Protein AF-A0A9P9KJ40-F1 (afdb_monomer_lite)

Radius of gyration: 18.17 Å; chains: 1; bounding box: 44×40×49 Å

Foldseek 3Di:
DLVCLVVPDQQCDADPQRDGPLLCLLPVPPDDLVVSVVVLLSSLVSPHQQQRAGNVNDGSLLSCCVRPLPDCSNLSNLLSCLVVLVPPDDPPPPPPPPPPRLDQVLLSVLSPDLDLVSSLCSLPDQRPRCHPSCDLSNSLSSLLSSLVVNLVVLCVVCVPPPPCLVVSLVRNVVSQVSSVVSVHGHDPVSVVVNVVSVD

Structure (mmCIF, N/CA/C/O backbone):
data_AF-A0A9P9KJ40-F1
#
_entry.id   AF-A0A9P9KJ40-F1
#
loop_
_atom_site.group_PDB
_atom_site.id
_atom_site.type_symbol
_atom_site.label_atom_id
_atom_site.label_alt_id
_atom_site.label_comp_id
_atom_site.label_asym_id
_atom_site.label_entity_id
_atom_site.label_seq_id
_atom_site.pdbx_PDB_ins_code
_atom_site.Cartn_x
_atom_site.Cartn_y
_atom_site.Cartn_z
_atom_site.occupancy
_atom_site.B_iso_or_equiv
_atom_site.auth_seq_id
_atom_site.auth_comp_id
_atom_site.auth_asym_id
_atom_site.auth_atom_id
_atom_site.pdbx_PDB_model_num
ATOM 1 N N . MET A 1 1 ? -1.994 3.187 -22.988 1.00 79.38 1 MET A N 1
ATOM 2 C CA . MET A 1 1 ? -1.762 2.113 -21.996 1.00 79.38 1 MET A CA 1
ATOM 3 C C . MET A 1 1 ? -2.989 1.233 -21.774 1.00 79.38 1 MET A C 1
ATOM 5 O O . MET A 1 1 ? -2.926 0.079 -22.157 1.00 79.38 1 MET A O 1
ATOM 9 N N . ARG A 1 2 ? -4.116 1.756 -21.256 1.00 86.25 2 ARG A N 1
ATOM 10 C CA . ARG A 1 2 ? -5.329 0.954 -20.966 1.00 86.25 2 ARG A CA 1
ATOM 11 C C . ARG A 1 2 ? -5.840 0.136 -22.165 1.00 86.25 2 ARG A C 1
ATOM 13 O O . ARG A 1 2 ? -6.204 -1.016 -21.999 1.00 86.25 2 ARG A O 1
ATOM 20 N N . VAL A 1 3 ? -5.810 0.709 -23.372 1.00 88.81 3 VAL A N 1
ATOM 21 C CA . VAL A 1 3 ? -6.183 0.006 -24.616 1.00 88.81 3 VAL A CA 1
ATOM 22 C C . VAL A 1 3 ? -5.284 -1.208 -24.875 1.00 88.81 3 VAL A C 1
ATOM 24 O O . VAL A 1 3 ? -5.792 -2.289 -25.125 1.00 88.81 3 VAL A O 1
ATOM 27 N N . LEU A 1 4 ? -3.963 -1.061 -24.748 1.00 88.38 4 LEU A N 1
ATOM 28 C CA . LEU A 1 4 ? -3.013 -2.156 -24.984 1.00 88.38 4 LEU A CA 1
ATOM 29 C C . LEU A 1 4 ? -3.230 -3.309 -23.998 1.00 88.38 4 LEU A C 1
ATOM 31 O O . LEU A 1 4 ? -3.292 -4.461 -24.411 1.00 88.38 4 LEU A O 1
ATOM 35 N N . LEU A 1 5 ? -3.407 -2.987 -22.714 1.00 90.31 5 LEU A N 1
ATOM 36 C CA . LEU A 1 5 ? -3.660 -3.980 -21.668 1.00 90.31 5 LEU A CA 1
ATOM 37 C C . LEU A 1 5 ? -4.986 -4.725 -21.903 1.00 90.31 5 LEU A C 1
ATOM 39 O O . LEU A 1 5 ? -5.039 -5.943 -21.774 1.00 90.31 5 LEU A O 1
ATOM 43 N N . ARG A 1 6 ? -6.039 -4.022 -22.350 1.00 90.31 6 ARG A N 1
ATOM 44 C CA . ARG A 1 6 ? -7.307 -4.652 -22.771 1.00 90.31 6 ARG A CA 1
ATOM 45 C C . ARG A 1 6 ? -7.151 -5.599 -23.958 1.00 90.31 6 ARG A C 1
ATOM 47 O O . ARG A 1 6 ? -7.915 -6.549 -24.063 1.00 90.31 6 ARG A O 1
ATOM 54 N N . HIS A 1 7 ? -6.182 -5.348 -24.832 1.00 91.31 7 HIS A N 1
ATOM 55 C CA . HIS A 1 7 ? -5.869 -6.205 -25.974 1.00 91.31 7 HIS A CA 1
ATOM 56 C C . HIS A 1 7 ? -4.804 -7.272 -25.658 1.00 91.31 7 HIS A C 1
ATOM 58 O O . HIS A 1 7 ? -4.211 -7.827 -26.578 1.00 91.31 7 HIS A O 1
ATOM 64 N N . GLY A 1 8 ? -4.568 -7.579 -24.377 1.00 87.50 8 GLY A N 1
ATOM 65 C CA . GLY A 1 8 ? -3.712 -8.693 -23.958 1.00 87.50 8 GLY A CA 1
ATOM 66 C C . GLY A 1 8 ? -2.222 -8.367 -23.878 1.00 87.50 8 GLY A C 1
ATOM 67 O O . GLY A 1 8 ? -1.409 -9.283 -23.787 1.00 87.50 8 GLY A O 1
ATOM 68 N N . ALA A 1 9 ? -1.835 -7.087 -23.905 1.00 90.12 9 ALA A N 1
ATOM 69 C CA . ALA A 1 9 ? -0.456 -6.722 -23.601 1.00 90.12 9 ALA A CA 1
ATOM 70 C C . ALA A 1 9 ? -0.112 -7.137 -22.161 1.00 90.12 9 ALA A C 1
ATOM 72 O O . ALA A 1 9 ? -0.774 -6.701 -21.219 1.00 90.12 9 ALA A O 1
ATOM 73 N N . ASP A 1 10 ? 0.935 -7.946 -21.999 1.00 90.00 10 ASP A N 1
ATOM 74 C CA . ASP A 1 10 ? 1.410 -8.391 -20.689 1.00 90.00 10 ASP A CA 1
ATOM 75 C C . ASP A 1 10 ? 1.983 -7.201 -19.887 1.00 90.00 10 ASP A C 1
ATOM 77 O O . ASP A 1 10 ? 2.987 -6.607 -20.303 1.00 90.00 10 ASP A O 1
ATOM 81 N N . PRO A 1 11 ? 1.395 -6.829 -18.732 1.00 90.88 11 PRO A N 1
ATOM 82 C CA . PRO A 1 11 ? 1.891 -5.721 -17.918 1.00 90.88 11 PRO A CA 1
ATOM 83 C C . PRO A 1 11 ? 3.233 -6.013 -17.233 1.00 90.88 11 PRO A C 1
ATOM 85 O O . PRO A 1 11 ? 3.860 -5.090 -16.712 1.00 90.88 11 PRO A O 1
ATOM 88 N N . ASN A 1 12 ? 3.677 -7.271 -17.234 1.00 90.88 12 ASN A N 1
ATOM 89 C CA . ASN A 1 12 ? 4.932 -7.727 -16.648 1.00 90.88 12 ASN A CA 1
ATOM 90 C C . ASN A 1 12 ? 6.046 -7.930 -17.680 1.00 90.88 12 ASN A C 1
ATOM 92 O O . ASN A 1 12 ? 7.152 -8.324 -17.298 1.00 90.88 12 ASN A O 1
ATOM 96 N N . CYS A 1 13 ? 5.783 -7.643 -18.961 1.00 91.19 13 CYS A N 1
ATOM 97 C CA . CYS A 1 13 ? 6.735 -7.893 -20.035 1.00 91.19 13 CYS A CA 1
ATOM 98 C C . CYS A 1 13 ? 8.083 -7.207 -19.766 1.00 91.19 13 CYS A C 1
ATOM 100 O O . CYS A 1 13 ? 8.169 -6.000 -19.545 1.00 91.19 13 CYS A O 1
ATOM 102 N N . GLN A 1 14 ? 9.163 -7.982 -19.783 1.00 89.44 14 GLN A N 1
ATOM 103 C CA . GLN A 1 14 ? 10.508 -7.462 -19.558 1.00 89.44 14 GLN A CA 1
ATOM 104 C C . GLN A 1 14 ? 11.176 -7.131 -20.892 1.00 89.44 14 GLN A C 1
ATOM 106 O O . GLN A 1 14 ? 11.107 -7.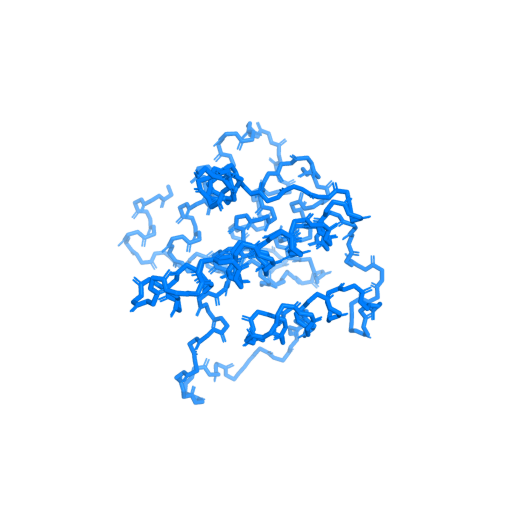900 -21.852 1.00 89.44 14 GLN A O 1
ATOM 111 N N . ARG A 1 15 ? 11.833 -5.969 -20.962 1.00 83.19 15 ARG A N 1
ATOM 112 C CA . ARG A 1 15 ? 12.597 -5.538 -22.140 1.00 83.19 15 ARG A CA 1
ATOM 113 C C . ARG A 1 15 ? 14.093 -5.487 -21.820 1.00 83.19 15 ARG A C 1
ATOM 115 O O . ARG A 1 15 ? 14.653 -6.429 -21.269 1.00 83.19 15 ARG A O 1
ATOM 122 N N . PHE A 1 16 ? 14.772 -4.410 -22.206 1.00 82.62 16 PHE A N 1
ATOM 123 C CA . PHE A 1 16 ? 16.212 -4.265 -22.035 1.00 82.62 16 PHE A CA 1
ATOM 124 C C . PHE A 1 16 ? 16.570 -4.217 -20.545 1.00 82.62 16 PHE A C 1
ATOM 126 O O . PHE A 1 16 ? 15.923 -3.502 -19.777 1.00 82.62 16 PHE A O 1
ATOM 133 N N . LYS A 1 17 ? 17.597 -4.984 -20.157 1.00 84.81 17 LYS A N 1
ATOM 134 C CA . LYS A 1 17 ? 18.019 -5.197 -18.762 1.00 84.81 17 LYS A CA 1
ATOM 135 C C . LYS A 1 17 ? 16.950 -5.803 -17.843 1.00 84.81 17 LYS A C 1
ATOM 137 O O . LYS A 1 17 ? 17.025 -5.616 -16.641 1.00 84.81 17 LYS A O 1
ATOM 142 N N . GLY A 1 18 ? 15.932 -6.483 -18.372 1.00 86.56 18 GLY A N 1
ATOM 143 C CA . GLY A 1 18 ? 14.887 -7.079 -17.532 1.00 86.56 18 GLY A CA 1
ATOM 144 C C . GLY A 1 18 ? 13.865 -6.071 -16.996 1.00 86.56 18 GLY A C 1
ATOM 145 O O . GLY A 1 18 ? 13.036 -6.412 -16.157 1.00 86.56 18 GLY A O 1
ATOM 146 N N . LYS A 1 19 ? 13.889 -4.821 -17.466 1.00 87.00 19 LYS A N 1
ATOM 147 C CA . LYS A 1 19 ? 12.966 -3.785 -16.990 1.00 87.00 19 LYS A CA 1
ATOM 148 C C . LYS A 1 19 ? 11.554 -4.027 -17.509 1.00 87.00 19 LYS A C 1
ATOM 150 O O . LYS A 1 19 ? 11.368 -4.214 -18.713 1.00 87.00 19 LYS A O 1
ATOM 155 N N . ASN A 1 20 ? 10.583 -3.977 -16.603 1.00 90.56 20 ASN A N 1
ATOM 156 C CA . ASN A 1 20 ? 9.153 -4.080 -16.895 1.00 90.56 20 ASN A CA 1
ATOM 157 C C . ASN A 1 20 ? 8.473 -2.688 -16.894 1.00 90.56 20 ASN A C 1
ATOM 159 O O . ASN A 1 20 ? 9.077 -1.714 -16.423 1.00 90.56 20 ASN A O 1
ATOM 163 N N . PRO A 1 21 ? 7.229 -2.562 -17.400 1.00 90.19 21 PRO A N 1
ATOM 164 C CA . PRO A 1 21 ? 6.492 -1.298 -17.431 1.00 90.19 21 PRO A CA 1
ATOM 165 C C . PRO A 1 21 ? 6.418 -0.564 -16.085 1.00 90.19 21 PRO A C 1
ATOM 167 O O . PRO A 1 21 ? 6.543 0.660 -16.067 1.00 90.19 21 PRO A O 1
ATOM 170 N N . LEU A 1 22 ? 6.262 -1.282 -14.964 1.00 91.75 22 LEU A N 1
ATOM 171 C CA . LEU A 1 22 ? 6.210 -0.663 -13.636 1.00 91.75 22 LEU A CA 1
ATOM 172 C C . LEU A 1 22 ? 7.544 -0.018 -13.242 1.00 91.75 22 LEU A C 1
ATOM 174 O O . LEU A 1 22 ? 7.541 1.099 -12.735 1.00 91.75 22 LEU A O 1
ATOM 178 N N . ILE A 1 23 ? 8.682 -0.668 -13.498 1.00 91.25 23 ILE A N 1
ATOM 179 C CA . ILE A 1 23 ? 10.012 -0.107 -13.201 1.00 91.25 23 ILE A CA 1
ATOM 180 C C . ILE A 1 23 ? 10.245 1.189 -13.994 1.00 91.25 23 ILE A C 1
ATOM 182 O O . ILE A 1 23 ? 10.759 2.171 -13.451 1.00 91.25 23 ILE A O 1
ATOM 186 N N . PHE A 1 24 ? 9.821 1.232 -15.262 1.00 89.81 24 PHE A N 1
ATOM 187 C CA . PHE A 1 24 ? 9.979 2.422 -16.104 1.00 89.81 24 PHE A CA 1
ATOM 188 C C . PHE A 1 24 ? 9.229 3.653 -15.576 1.00 89.81 24 PHE A C 1
ATOM 190 O O . PHE A 1 24 ? 9.734 4.767 -15.745 1.00 89.81 24 PHE A O 1
ATOM 197 N N . LEU A 1 25 ? 8.090 3.477 -14.889 1.00 89.69 25 LEU A N 1
ATOM 198 C CA . LEU A 1 25 ? 7.340 4.595 -14.296 1.00 89.69 25 LEU A CA 1
ATOM 199 C C . LEU A 1 25 ? 8.182 5.423 -13.315 1.00 89.69 25 LEU A C 1
ATOM 201 O O . LEU A 1 25 ? 8.002 6.636 -13.232 1.00 89.69 25 LEU A O 1
ATOM 205 N N . PHE A 1 26 ? 9.114 4.786 -12.601 1.00 90.00 26 PHE A N 1
ATOM 206 C CA . PHE A 1 26 ? 9.886 5.419 -11.524 1.00 90.00 26 PHE A CA 1
ATOM 207 C C . PHE A 1 26 ? 11.335 5.743 -11.902 1.00 90.00 26 PHE A C 1
ATOM 209 O O . PHE A 1 26 ? 12.018 6.436 -11.149 1.00 90.00 26 PHE A O 1
ATOM 216 N N . GLN A 1 27 ? 11.811 5.263 -13.057 1.00 82.81 27 GLN A N 1
ATOM 217 C CA . GLN A 1 27 ? 13.175 5.509 -13.543 1.00 82.81 27 GLN A CA 1
ATOM 218 C C . GLN A 1 27 ? 13.277 6.647 -14.566 1.00 82.81 27 GLN A C 1
ATOM 220 O O . GLN A 1 27 ? 14.340 7.244 -14.707 1.00 82.81 27 GLN A O 1
ATOM 225 N N . SER A 1 28 ? 12.210 6.945 -15.310 1.00 68.44 28 SER A N 1
ATOM 226 C CA . SER A 1 28 ? 12.221 7.963 -16.373 1.00 68.44 28 SER A CA 1
ATOM 227 C C . SER A 1 28 ? 11.428 9.219 -16.001 1.00 68.44 28 SER A C 1
ATOM 229 O O . SER A 1 28 ? 10.778 9.800 -16.868 1.00 68.44 28 SER A O 1
ATOM 231 N N . SER A 1 29 ? 11.451 9.633 -14.727 1.00 61.12 29 SER A N 1
ATOM 232 C CA . SER A 1 29 ? 10.572 10.663 -14.147 1.00 61.12 29 SER A CA 1
ATOM 233 C C . SER A 1 29 ? 10.710 12.055 -14.791 1.00 61.12 29 SER A C 1
ATOM 235 O O . SER A 1 29 ? 11.330 12.974 -14.271 1.00 61.12 29 SER A O 1
ATOM 237 N N . LYS A 1 30 ? 10.047 12.223 -15.937 1.00 63.88 30 LYS A N 1
ATOM 238 C CA . LYS A 1 30 ? 9.613 13.510 -16.501 1.00 63.88 30 LYS A CA 1
ATOM 239 C C . LYS A 1 30 ? 8.104 13.736 -16.317 1.00 63.88 30 LYS A C 1
ATOM 241 O O . LYS A 1 30 ? 7.582 14.755 -16.753 1.00 63.88 30 LYS A O 1
ATOM 246 N N . GLY A 1 31 ? 7.394 12.771 -15.728 1.00 68.62 31 GLY A N 1
ATOM 247 C CA . GLY A 1 31 ? 5.954 12.833 -15.479 1.00 68.62 31 GLY A CA 1
ATOM 248 C C . GLY A 1 31 ? 5.628 13.386 -14.093 1.00 68.62 31 GLY A C 1
ATOM 249 O O . GLY A 1 31 ? 6.387 13.187 -13.148 1.00 68.62 31 GLY A O 1
ATOM 250 N N . THR A 1 32 ? 4.482 14.055 -13.965 1.00 86.69 32 THR A N 1
ATOM 251 C CA . THR A 1 32 ? 3.962 14.491 -12.663 1.00 86.69 32 THR A CA 1
ATOM 252 C C . THR A 1 32 ? 3.485 13.286 -11.838 1.00 86.69 32 THR A C 1
ATOM 254 O O . THR A 1 32 ? 3.029 12.293 -12.422 1.00 86.69 32 THR A O 1
ATOM 257 N N . PRO A 1 33 ? 3.511 13.358 -10.493 1.00 90.38 33 PRO A N 1
ATOM 258 C CA . PRO A 1 33 ? 3.026 12.276 -9.633 1.00 90.38 33 PRO A CA 1
ATOM 259 C C . PRO A 1 33 ? 1.599 11.816 -9.960 1.00 90.38 33 PRO A C 1
ATOM 261 O O . PRO A 1 33 ? 1.298 10.627 -9.906 1.00 90.38 33 PRO A O 1
ATOM 264 N N . LEU A 1 34 ? 0.733 12.731 -10.405 1.00 90.75 34 LEU A N 1
ATOM 265 C CA . LEU A 1 34 ? -0.636 12.420 -10.824 1.00 90.75 34 LEU A CA 1
ATOM 266 C C . LEU A 1 34 ? -0.697 11.461 -12.030 1.00 90.75 34 LEU A C 1
ATOM 268 O O . LEU A 1 34 ? -1.511 10.531 -12.060 1.00 90.75 34 LEU A O 1
ATOM 272 N N . VAL A 1 35 ? 0.170 11.672 -13.024 1.00 90.81 35 VAL A N 1
ATOM 273 C CA . VAL A 1 35 ? 0.253 10.810 -14.212 1.00 90.81 35 VAL A CA 1
ATOM 274 C C . VAL A 1 35 ? 0.810 9.442 -13.826 1.00 90.81 35 VAL A C 1
ATOM 276 O O . VAL A 1 35 ? 0.279 8.420 -14.264 1.00 90.81 35 VAL A O 1
ATOM 279 N N . ILE A 1 36 ? 1.823 9.416 -12.956 1.00 93.12 36 ILE A N 1
ATOM 280 C CA . ILE A 1 36 ? 2.405 8.175 -12.432 1.00 93.12 36 ILE A CA 1
ATOM 281 C C . ILE A 1 36 ? 1.361 7.392 -11.632 1.00 93.12 36 ILE A C 1
ATOM 283 O O . ILE A 1 36 ? 1.214 6.199 -11.870 1.00 93.12 36 ILE A O 1
ATOM 287 N N . ALA A 1 37 ? 0.579 8.045 -10.766 1.00 94.38 37 ALA A N 1
ATOM 288 C CA . ALA A 1 37 ? -0.495 7.409 -9.999 1.00 94.38 37 ALA A CA 1
ATOM 289 C C . ALA A 1 37 ? -1.520 6.737 -10.918 1.00 94.38 37 ALA A C 1
ATOM 291 O O . ALA A 1 37 ? -1.880 5.579 -10.722 1.00 94.38 37 ALA A O 1
ATOM 292 N N . SER A 1 38 ? -1.953 7.454 -11.958 1.00 93.06 38 SER A N 1
ATOM 293 C CA . SER A 1 38 ? -2.936 6.953 -12.923 1.00 93.06 38 SER A CA 1
ATOM 294 C C . SER A 1 38 ? -2.401 5.758 -13.714 1.00 93.06 38 SER A C 1
ATOM 296 O O . SER A 1 38 ? -3.124 4.789 -13.960 1.00 93.06 38 SER A O 1
ATOM 298 N N . ALA A 1 39 ? -1.127 5.812 -14.108 1.00 93.06 39 ALA A N 1
ATOM 299 C CA . ALA A 1 39 ? -0.481 4.712 -14.800 1.00 93.06 39 ALA A CA 1
ATOM 300 C C . ALA A 1 39 ? -0.271 3.503 -13.872 1.00 93.06 39 ALA A C 1
ATOM 302 O O . ALA A 1 39 ? -0.584 2.373 -14.243 1.00 93.06 39 ALA A O 1
ATOM 303 N N . LEU A 1 40 ? 0.184 3.745 -12.645 1.00 95.25 40 LEU A N 1
ATOM 304 C CA . LEU A 1 40 ? 0.377 2.721 -11.630 1.00 95.25 40 LEU A CA 1
ATOM 305 C C . LEU A 1 40 ? -0.926 1.967 -11.354 1.00 95.25 40 LEU A C 1
ATOM 307 O O . LEU A 1 40 ? -0.937 0.747 -11.474 1.00 95.25 40 LEU A O 1
ATOM 311 N N . SER A 1 41 ? -2.030 2.671 -11.075 1.00 95.00 41 SER A N 1
ATOM 312 C CA . SER A 1 41 ? -3.340 2.036 -10.866 1.00 95.00 41 SER A CA 1
ATOM 313 C C . SER A 1 41 ? -3.742 1.164 -12.052 1.00 95.00 41 SER A C 1
ATOM 315 O O . SER A 1 41 ? -4.118 0.013 -11.876 1.00 95.00 41 SER A O 1
ATOM 317 N N . CYS A 1 42 ? -3.596 1.683 -13.273 1.00 94.38 42 CYS A N 1
ATOM 318 C CA . CYS A 1 42 ? -3.958 0.961 -14.488 1.00 94.38 42 CYS A CA 1
ATOM 319 C C . CYS A 1 42 ? -3.081 -0.282 -14.725 1.00 94.38 42 CYS A C 1
ATOM 321 O O . CYS A 1 42 ? -3.587 -1.284 -15.200 1.00 94.38 42 CYS A O 1
ATOM 323 N N . LEU A 1 43 ? -1.790 -0.269 -14.387 1.00 94.12 43 LEU A N 1
ATOM 324 C CA . LEU A 1 43 ? -0.950 -1.470 -14.488 1.00 94.12 43 LEU A CA 1
ATOM 325 C C . LEU A 1 43 ? -1.287 -2.493 -13.393 1.00 94.12 43 LEU A C 1
ATOM 327 O O . LEU A 1 43 ? -1.416 -3.681 -13.686 1.00 94.12 43 LEU A O 1
ATOM 331 N N . LEU A 1 44 ? -1.478 -2.038 -12.151 1.00 94.81 44 LEU A N 1
ATOM 332 C CA . LEU A 1 44 ? -1.843 -2.904 -11.025 1.00 94.81 44 LEU A CA 1
ATOM 333 C C . LEU A 1 44 ? -3.205 -3.584 -11.242 1.00 94.81 44 LEU A C 1
ATOM 335 O O . LEU A 1 44 ? -3.325 -4.774 -10.960 1.00 94.81 44 LEU A O 1
ATOM 339 N N . GLU A 1 45 ? -4.189 -2.868 -11.805 1.00 92.69 45 GLU A N 1
ATOM 340 C CA . GLU A 1 45 ? -5.507 -3.400 -12.203 1.00 92.69 45 GLU A CA 1
ATOM 341 C C . GLU A 1 45 ? -5.402 -4.600 -13.159 1.00 92.69 45 GLU A C 1
ATOM 343 O O . GLU A 1 45 ? -6.254 -5.483 -13.121 1.00 92.69 45 GLU A O 1
ATOM 348 N N . TYR A 1 46 ? -4.369 -4.648 -14.007 1.00 91.44 46 TYR A N 1
ATOM 349 C CA . TYR A 1 46 ? -4.167 -5.723 -14.988 1.00 91.44 46 TYR A CA 1
ATOM 350 C C . TYR A 1 46 ? -3.164 -6.785 -14.512 1.00 91.44 46 TYR A C 1
ATOM 352 O O . TYR A 1 46 ? -2.775 -7.645 -15.294 1.00 91.44 46 TYR A O 1
ATOM 360 N N . GLY A 1 47 ? -2.756 -6.766 -13.237 1.00 90.06 47 GLY A N 1
ATOM 361 C CA . GLY A 1 47 ? -1.895 -7.804 -12.659 1.00 90.06 47 GLY A CA 1
ATOM 362 C C . GLY A 1 47 ? -0.395 -7.541 -12.792 1.00 90.06 47 GLY A C 1
ATOM 363 O O . GLY A 1 47 ? 0.402 -8.479 -12.745 1.00 90.06 47 GLY A O 1
ATOM 364 N N . ALA A 1 48 ? 0.014 -6.281 -12.950 1.00 92.00 48 ALA A N 1
ATOM 365 C CA . ALA A 1 48 ? 1.424 -5.932 -12.847 1.00 92.00 48 ALA A CA 1
ATOM 366 C C . ALA A 1 48 ? 1.971 -6.266 -11.447 1.00 92.00 48 ALA A C 1
ATOM 368 O O . ALA A 1 48 ? 1.384 -5.883 -10.429 1.00 92.00 48 ALA A O 1
ATOM 369 N N . ASP A 1 49 ? 3.104 -6.959 -11.409 1.00 90.75 49 ASP A N 1
ATOM 370 C CA . ASP A 1 49 ? 3.770 -7.403 -10.193 1.00 90.75 49 ASP A CA 1
ATOM 371 C C . ASP A 1 49 ? 4.808 -6.359 -9.734 1.00 90.75 49 ASP A C 1
ATOM 373 O O . ASP A 1 49 ? 5.819 -6.150 -10.417 1.00 90.75 49 ASP A O 1
ATOM 377 N N . PRO A 1 50 ? 4.594 -5.690 -8.583 1.00 91.38 50 PRO A N 1
ATOM 378 C CA . PRO A 1 50 ? 5.520 -4.685 -8.070 1.00 91.38 50 PRO A CA 1
ATOM 379 C C . PRO A 1 50 ? 6.851 -5.269 -7.573 1.00 91.38 50 PRO A C 1
ATOM 381 O O . PRO A 1 50 ? 7.816 -4.511 -7.434 1.00 91.38 50 PRO A O 1
ATOM 384 N N . TRP A 1 51 ? 6.909 -6.581 -7.320 1.00 89.62 51 TRP A N 1
ATOM 385 C CA . TRP A 1 51 ? 8.094 -7.293 -6.841 1.00 89.62 51 TRP A CA 1
ATOM 386 C C . TRP A 1 51 ? 8.981 -7.811 -7.967 1.00 89.62 51 TRP A C 1
ATOM 388 O O . TRP A 1 51 ? 10.141 -8.133 -7.714 1.00 89.62 51 TRP A O 1
ATOM 398 N N . ARG A 1 52 ? 8.486 -7.835 -9.210 1.00 88.75 52 ARG A N 1
ATOM 399 C CA . ARG A 1 52 ? 9.259 -8.300 -10.363 1.00 88.75 52 ARG A CA 1
ATOM 400 C C . ARG A 1 52 ? 10.512 -7.450 -10.554 1.00 88.75 52 ARG A C 1
ATOM 402 O O . ARG A 1 52 ? 10.424 -6.252 -10.840 1.00 88.75 52 ARG A O 1
ATOM 409 N N . GLN A 1 53 ? 11.663 -8.099 -10.407 1.00 87.75 53 GLN A N 1
ATOM 410 C CA . GLN A 1 53 ? 12.980 -7.479 -10.490 1.00 87.75 53 GLN A CA 1
ATOM 411 C C . GLN A 1 53 ? 13.483 -7.398 -11.935 1.00 87.75 53 GLN A C 1
ATOM 413 O O . GLN A 1 53 ? 13.167 -8.247 -12.772 1.00 87.75 53 GLN A O 1
ATOM 418 N N . ASP A 1 54 ? 14.272 -6.368 -12.223 1.00 88.38 54 ASP A N 1
ATOM 419 C CA . ASP A 1 54 ? 15.124 -6.308 -13.406 1.00 88.38 54 ASP A CA 1
ATOM 420 C C . ASP A 1 54 ? 16.433 -7.096 -13.194 1.00 88.38 54 ASP A C 1
ATOM 422 O O . ASP A 1 54 ? 16.644 -7.712 -12.150 1.00 88.38 54 ASP A O 1
ATOM 426 N N . PHE A 1 55 ? 17.317 -7.121 -14.196 1.00 88.88 55 PHE A N 1
ATOM 427 C CA . PHE A 1 55 ? 18.577 -7.878 -14.117 1.00 88.88 55 PHE A CA 1
ATOM 428 C C . PHE A 1 55 ? 19.566 -7.306 -13.092 1.00 88.88 55 PHE A C 1
ATOM 430 O O . PHE A 1 55 ? 20.518 -7.990 -12.729 1.00 88.88 55 PHE A O 1
ATOM 437 N N . ASP A 1 56 ? 19.333 -6.080 -12.619 1.00 84.62 56 ASP A N 1
ATOM 438 C CA . ASP A 1 56 ? 20.119 -5.434 -11.569 1.00 84.62 56 ASP A CA 1
ATOM 439 C C . ASP A 1 56 ? 19.496 -5.679 -10.169 1.00 84.62 56 ASP A C 1
ATOM 441 O O . ASP A 1 56 ? 19.960 -5.127 -9.169 1.00 84.62 56 ASP A O 1
ATOM 445 N N . GLY A 1 57 ? 18.432 -6.492 -10.076 1.00 82.94 57 GLY A N 1
ATOM 446 C CA . GLY A 1 57 ? 17.716 -6.790 -8.831 1.00 82.94 57 GLY A CA 1
ATOM 447 C C . GLY A 1 57 ? 16.803 -5.656 -8.348 1.00 82.94 57 GLY A C 1
ATOM 448 O O . GLY A 1 57 ? 16.304 -5.697 -7.220 1.00 82.94 57 GLY A O 1
ATOM 449 N N . ALA A 1 58 ? 16.576 -4.621 -9.163 1.00 84.44 58 ALA 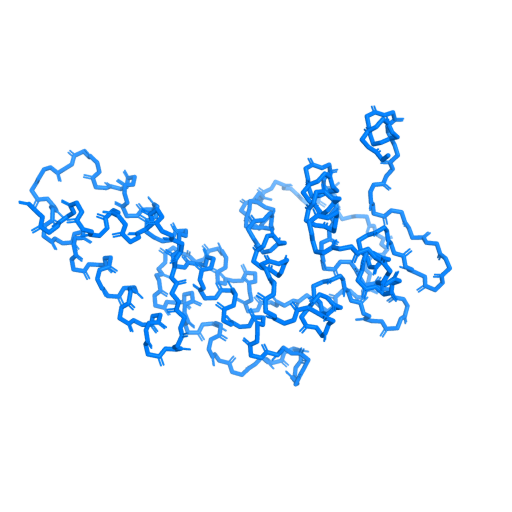A N 1
ATOM 450 C CA . ALA A 1 58 ? 15.682 -3.524 -8.819 1.00 84.44 58 ALA A CA 1
ATOM 451 C C . ALA A 1 58 ? 14.235 -3.882 -9.175 1.00 84.44 58 ALA A C 1
ATOM 453 O O . ALA A 1 58 ? 13.953 -4.334 -10.280 1.00 84.44 58 ALA A O 1
ATOM 454 N N . CYS A 1 59 ? 13.294 -3.622 -8.269 1.00 90.19 59 CYS A N 1
ATOM 455 C CA . CYS A 1 59 ? 11.860 -3.722 -8.545 1.00 90.19 59 CYS A CA 1
ATOM 456 C C . CYS A 1 59 ? 11.191 -2.341 -8.492 1.00 90.19 59 CYS A C 1
ATOM 458 O O . CYS A 1 59 ? 11.771 -1.349 -8.030 1.00 90.19 59 CYS A O 1
ATOM 460 N N . ALA A 1 60 ? 9.945 -2.268 -8.963 1.00 91.94 60 ALA A N 1
ATOM 461 C CA . ALA A 1 60 ? 9.193 -1.018 -9.011 1.00 91.94 60 ALA A CA 1
ATOM 462 C C . ALA A 1 60 ? 8.964 -0.421 -7.617 1.00 91.94 60 ALA A C 1
ATOM 464 O O . ALA A 1 60 ? 9.029 0.796 -7.452 1.00 91.94 60 ALA A O 1
ATOM 465 N N . LEU A 1 61 ? 8.766 -1.277 -6.611 1.00 92.75 61 LEU A N 1
ATOM 466 C CA . LEU A 1 61 ? 8.553 -0.859 -5.230 1.00 92.75 61 LEU A CA 1
ATOM 467 C C . LEU A 1 61 ? 9.781 -0.138 -4.647 1.00 92.75 61 LEU A C 1
ATOM 469 O O . LEU A 1 61 ? 9.640 0.933 -4.053 1.00 92.75 61 LEU A O 1
ATOM 473 N N . PHE A 1 62 ? 10.991 -0.660 -4.878 1.00 90.12 62 PHE A N 1
ATOM 474 C CA . PHE A 1 62 ? 12.235 -0.004 -4.448 1.00 90.12 62 PHE A CA 1
ATOM 475 C C . PHE A 1 62 ? 12.502 1.289 -5.220 1.00 90.12 62 PHE A C 1
ATOM 477 O O . PHE A 1 62 ? 12.909 2.291 -4.629 1.00 90.12 62 PHE A O 1
ATOM 484 N N . ALA A 1 63 ? 12.234 1.297 -6.528 1.00 90.75 63 ALA A N 1
ATOM 485 C CA . ALA A 1 63 ? 12.386 2.494 -7.346 1.00 90.75 63 ALA A CA 1
ATOM 486 C C . ALA A 1 63 ? 11.429 3.614 -6.901 1.00 90.75 63 ALA A C 1
ATOM 488 O O . ALA A 1 63 ? 11.853 4.760 -6.769 1.00 90.75 63 ALA A O 1
ATOM 489 N N . ALA A 1 64 ? 10.170 3.289 -6.596 1.00 93.06 64 ALA A N 1
ATOM 490 C CA . ALA A 1 64 ? 9.193 4.246 -6.085 1.00 93.06 64 ALA A CA 1
ATOM 491 C C . ALA A 1 64 ? 9.633 4.849 -4.745 1.00 93.06 64 ALA A C 1
ATOM 493 O O . ALA A 1 64 ? 9.639 6.068 -4.605 1.00 93.06 64 ALA A O 1
ATOM 494 N N . ALA A 1 65 ? 10.079 4.017 -3.798 1.00 92.12 65 ALA A N 1
ATOM 495 C CA . ALA A 1 65 ? 10.550 4.485 -2.494 1.00 92.12 65 ALA A CA 1
ATOM 496 C C . ALA A 1 65 ? 11.784 5.400 -2.590 1.00 92.12 65 ALA A C 1
ATOM 498 O O . ALA A 1 65 ? 11.960 6.283 -1.755 1.00 92.12 65 ALA A O 1
ATOM 499 N N . LYS A 1 66 ? 12.643 5.189 -3.595 1.00 90.00 66 LYS A N 1
ATOM 500 C CA . LYS A 1 66 ? 13.840 6.006 -3.827 1.00 90.00 66 LYS A CA 1
ATOM 501 C C . LYS A 1 66 ? 13.525 7.323 -4.538 1.00 90.00 66 LYS A C 1
ATOM 503 O O . LYS A 1 66 ? 14.083 8.352 -4.174 1.00 90.00 66 LYS A O 1
ATOM 508 N N . THR A 1 67 ? 12.684 7.287 -5.570 1.00 90.12 67 THR A N 1
ATOM 509 C CA . THR A 1 67 ? 12.415 8.450 -6.430 1.00 90.12 67 THR A CA 1
ATOM 510 C C . THR A 1 67 ? 11.302 9.344 -5.871 1.00 90.12 67 THR A C 1
ATOM 512 O O . THR A 1 67 ? 11.348 10.556 -6.054 1.00 90.12 67 THR A O 1
ATOM 515 N N . PHE A 1 68 ? 10.315 8.765 -5.181 1.00 91.31 68 PHE A N 1
ATOM 516 C CA . PHE A 1 68 ? 9.132 9.460 -4.666 1.00 91.31 68 PHE A CA 1
ATOM 517 C C . PHE A 1 68 ? 8.795 9.011 -3.230 1.00 91.31 68 PHE A C 1
ATOM 519 O O . PHE A 1 68 ? 7.746 8.403 -3.006 1.00 91.31 68 PHE A O 1
ATOM 526 N N . PRO A 1 69 ? 9.672 9.284 -2.248 1.00 90.69 69 PRO A N 1
ATOM 527 C CA . PRO A 1 69 ? 9.493 8.818 -0.871 1.00 90.69 69 PRO A CA 1
ATOM 528 C C . PRO A 1 69 ? 8.223 9.358 -0.194 1.00 90.69 69 PRO A C 1
ATOM 530 O O . PRO A 1 69 ? 7.642 8.667 0.637 1.00 90.69 69 PRO A O 1
ATOM 533 N N . GLU A 1 70 ? 7.774 10.554 -0.582 1.00 89.38 70 GLU A N 1
ATOM 534 C CA . GLU A 1 70 ? 6.588 11.219 -0.021 1.00 89.38 70 GLU A CA 1
ATOM 535 C C . GLU A 1 70 ? 5.275 10.815 -0.718 1.00 89.38 70 GLU A C 1
ATOM 537 O O . GLU A 1 70 ? 4.185 11.153 -0.258 1.00 89.38 70 GLU A O 1
ATOM 542 N N . GLU A 1 71 ? 5.350 10.098 -1.843 1.00 93.50 71 GLU A N 1
ATOM 543 C CA . GLU A 1 71 ? 4.169 9.719 -2.617 1.00 93.50 71 GLU A CA 1
ATOM 544 C C . GLU A 1 71 ? 3.622 8.355 -2.195 1.00 93.50 71 GLU A C 1
ATOM 546 O O . GLU A 1 71 ? 4.336 7.418 -1.835 1.00 93.50 71 GLU A O 1
ATOM 551 N N . LYS A 1 72 ? 2.311 8.180 -2.356 1.00 93.75 72 LYS A N 1
ATOM 552 C CA . LYS A 1 72 ? 1.596 6.954 -1.964 1.00 93.75 72 LYS A CA 1
ATOM 553 C C . LYS A 1 72 ? 1.847 5.732 -2.860 1.00 93.75 72 LYS A C 1
ATOM 555 O O . LYS A 1 72 ? 1.154 4.726 -2.717 1.00 93.75 72 LYS A O 1
ATOM 560 N N . PHE A 1 73 ? 2.802 5.779 -3.789 1.00 95.50 73 PHE A N 1
ATOM 561 C CA . PHE A 1 73 ? 3.022 4.712 -4.775 1.00 95.50 73 PHE A CA 1
ATOM 562 C C . PHE A 1 73 ? 3.376 3.370 -4.136 1.00 95.50 73 PHE A C 1
ATOM 564 O O . PHE A 1 73 ? 2.838 2.341 -4.542 1.00 95.50 73 PHE A O 1
ATOM 571 N N . VAL A 1 74 ? 4.217 3.381 -3.099 1.00 95.38 74 VAL A N 1
ATOM 572 C CA . VAL A 1 74 ? 4.577 2.163 -2.361 1.00 95.38 74 VAL A CA 1
ATOM 573 C C . VAL A 1 74 ? 3.340 1.559 -1.693 1.00 95.38 74 VAL A C 1
ATOM 575 O O . VAL A 1 74 ? 3.071 0.370 -1.857 1.00 95.38 74 VAL A O 1
ATOM 578 N N . ARG A 1 75 ? 2.522 2.386 -1.023 1.00 95.12 75 ARG A N 1
ATOM 579 C CA . ARG A 1 75 ? 1.249 1.947 -0.426 1.00 95.12 75 ARG A CA 1
ATOM 580 C C . ARG A 1 75 ? 0.310 1.355 -1.476 1.00 95.12 75 ARG A C 1
ATOM 582 O O . ARG A 1 75 ? -0.251 0.292 -1.245 1.00 95.12 75 ARG A O 1
ATOM 589 N N . MET A 1 76 ? 0.160 1.999 -2.636 1.00 95.69 76 MET A N 1
ATOM 590 C CA . MET A 1 76 ? -0.689 1.501 -3.729 1.00 95.69 76 MET A CA 1
ATOM 591 C C . MET A 1 76 ? -0.258 0.109 -4.208 1.00 95.69 76 MET A C 1
ATOM 593 O O . MET A 1 76 ? -1.103 -0.768 -4.377 1.00 95.69 76 MET A O 1
ATOM 597 N N . MET A 1 77 ? 1.046 -0.110 -4.391 1.00 95.88 77 MET A N 1
ATOM 598 C CA . MET A 1 77 ? 1.584 -1.410 -4.801 1.00 95.88 77 MET A CA 1
ATOM 599 C C . MET A 1 77 ? 1.355 -2.495 -3.748 1.00 95.88 77 MET A C 1
ATOM 601 O O . MET A 1 77 ? 0.910 -3.586 -4.095 1.00 95.88 77 MET A O 1
ATOM 605 N N . LEU A 1 78 ? 1.616 -2.190 -2.473 1.00 95.19 78 LEU A N 1
ATOM 606 C CA . LEU A 1 78 ? 1.414 -3.127 -1.364 1.00 95.19 78 LEU A CA 1
ATOM 607 C C . LEU A 1 78 ? -0.070 -3.477 -1.175 1.00 95.19 78 LEU A C 1
ATOM 609 O O . LEU A 1 78 ? -0.402 -4.646 -0.992 1.00 95.19 78 LEU A O 1
ATOM 613 N N . LYS A 1 79 ? -0.983 -2.501 -1.305 1.00 94.19 79 LYS A N 1
ATOM 614 C CA . LYS A 1 79 ? -2.439 -2.746 -1.293 1.00 94.19 79 LYS A CA 1
ATOM 615 C C . LYS A 1 79 ? -2.865 -3.686 -2.418 1.00 94.19 79 LYS A C 1
ATOM 617 O O . LYS A 1 79 ? -3.642 -4.602 -2.178 1.00 94.19 79 LYS A O 1
ATOM 622 N N . ALA A 1 80 ? -2.344 -3.484 -3.628 1.00 92.62 80 ALA A N 1
ATOM 623 C CA . ALA A 1 80 ? -2.628 -4.367 -4.758 1.00 92.62 80 ALA A CA 1
ATOM 624 C C . ALA A 1 80 ? -2.031 -5.774 -4.580 1.00 92.62 80 ALA A C 1
ATOM 626 O O . ALA A 1 80 ? -2.514 -6.723 -5.194 1.00 92.62 80 ALA A O 1
ATOM 627 N N . ASP A 1 81 ? -0.986 -5.915 -3.762 1.00 91.69 81 ASP A N 1
ATOM 628 C CA . ASP A 1 81 ? -0.331 -7.192 -3.483 1.00 91.69 81 ASP A CA 1
ATOM 629 C C . ASP A 1 81 ? -1.029 -8.028 -2.400 1.00 91.69 81 ASP A C 1
ATOM 631 O O . ASP A 1 81 ? -0.995 -9.255 -2.468 1.00 91.69 81 ASP A O 1
ATOM 635 N N . LEU A 1 82 ? -1.726 -7.399 -1.444 1.00 89.31 82 LEU A N 1
ATOM 636 C CA . LEU A 1 82 ? -2.441 -8.105 -0.369 1.00 89.31 82 LEU A CA 1
ATOM 637 C C . LEU A 1 82 ? -3.335 -9.265 -0.869 1.00 89.31 82 LEU A C 1
ATOM 639 O O . LEU A 1 82 ? -3.195 -10.372 -0.340 1.00 89.31 82 LEU A O 1
ATOM 643 N N . PRO A 1 83 ? -4.205 -9.092 -1.889 1.00 85.81 83 PRO A N 1
ATOM 644 C CA . PRO A 1 83 ? -5.050 -10.183 -2.381 1.00 85.81 83 PRO A CA 1
ATOM 645 C C . PRO A 1 83 ? -4.254 -11.315 -3.048 1.00 85.81 83 PRO A C 1
ATOM 647 O O . PRO A 1 83 ? -4.648 -12.481 -2.967 1.00 85.81 83 PRO A O 1
ATOM 650 N N . ARG A 1 84 ? -3.110 -10.995 -3.678 1.00 79.25 84 ARG A N 1
ATOM 651 C CA . ARG A 1 84 ? -2.225 -11.993 -4.304 1.00 79.25 84 ARG A CA 1
ATOM 652 C C . ARG A 1 84 ? -1.608 -12.924 -3.267 1.00 79.25 84 ARG A C 1
ATOM 654 O O . ARG A 1 84 ? -1.456 -14.109 -3.531 1.00 79.25 84 ARG A O 1
ATOM 661 N N . GLN A 1 85 ? -1.311 -12.417 -2.070 1.00 75.31 85 GLN A N 1
ATOM 662 C CA . GLN A 1 85 ? -0.777 -13.242 -0.985 1.00 75.31 85 GLN A CA 1
ATOM 663 C C . GLN A 1 85 ? -1.833 -14.173 -0.361 1.00 75.31 85 GLN A C 1
ATOM 665 O O . GLN A 1 85 ? -1.479 -15.217 0.183 1.00 75.31 85 GLN A O 1
ATOM 670 N N . GLN A 1 86 ? -3.120 -13.827 -0.444 1.00 65.94 86 GLN A N 1
ATOM 671 C CA . GLN A 1 86 ? -4.217 -14.623 0.128 1.00 65.94 86 GLN A CA 1
ATOM 672 C C . GLN A 1 86 ? -4.737 -15.716 -0.816 1.00 65.94 86 GLN A C 1
ATOM 674 O O . GLN A 1 86 ? -5.337 -16.686 -0.360 1.00 65.94 86 GLN A O 1
ATOM 679 N N . SER A 1 87 ? -4.491 -15.587 -2.122 1.00 58.78 87 SER A N 1
ATOM 680 C CA . SER A 1 87 ? -4.915 -16.562 -3.130 1.00 58.78 87 SER A CA 1
ATOM 681 C C . SER A 1 87 ? -3.976 -17.770 -3.153 1.00 58.78 87 SER A C 1
ATOM 683 O O . SER A 1 87 ? -3.103 -17.891 -4.005 1.00 58.78 87 SER A O 1
ATOM 685 N N . THR A 1 88 ? -4.146 -18.686 -2.202 1.00 46.19 88 THR A N 1
ATOM 686 C CA . THR A 1 88 ? -3.548 -20.025 -2.241 1.00 46.19 88 THR A CA 1
ATOM 687 C C . THR A 1 88 ? -4.398 -20.939 -3.127 1.00 46.19 88 THR A C 1
ATOM 689 O O . THR A 1 88 ? -5.172 -21.750 -2.624 1.00 46.19 88 THR A O 1
ATOM 692 N N . HIS A 1 89 ? -4.289 -20.814 -4.448 1.00 41.56 89 HIS A N 1
ATOM 693 C CA . HIS A 1 89 ? -4.799 -21.831 -5.372 1.00 41.56 89 HIS A CA 1
ATOM 694 C C . HIS A 1 89 ? -3.631 -22.456 -6.144 1.00 41.56 89 HIS A C 1
ATOM 696 O O . HIS A 1 89 ? -3.181 -21.887 -7.128 1.00 41.56 89 HIS A O 1
ATOM 702 N N . GLY A 1 90 ? -3.199 -23.636 -5.673 1.00 35.72 90 GLY A N 1
ATOM 703 C CA . GLY A 1 90 ? -2.546 -24.710 -6.442 1.00 35.72 90 GLY A CA 1
ATOM 704 C C . GLY A 1 90 ? -1.089 -24.499 -6.907 1.00 35.72 90 GLY A C 1
ATOM 705 O O . GLY A 1 90 ? -0.724 -23.397 -7.298 1.00 35.72 90 GLY A O 1
ATOM 706 N N . PRO A 1 91 ? -0.252 -25.555 -6.941 1.00 39.59 91 PRO A N 1
ATOM 707 C CA . PRO A 1 91 ? 1.136 -25.497 -7.420 1.00 39.59 91 PRO A CA 1
ATOM 708 C C . PRO A 1 91 ? 1.283 -25.395 -8.957 1.00 39.59 91 PRO A C 1
ATOM 710 O O . PRO A 1 91 ? 2.388 -25.524 -9.470 1.00 39.59 91 PRO A O 1
ATOM 713 N N . ASP A 1 92 ? 0.216 -25.126 -9.715 1.00 37.16 92 ASP A N 1
ATOM 714 C CA . ASP A 1 92 ? 0.219 -25.269 -11.184 1.00 37.16 92 ASP A CA 1
ATOM 715 C C . ASP A 1 92 ? 0.484 -23.964 -11.963 1.00 37.16 92 ASP A C 1
ATOM 717 O O . ASP A 1 92 ? 0.308 -23.902 -13.179 1.00 37.16 92 ASP A O 1
ATOM 721 N N . LEU A 1 93 ? 0.940 -22.908 -11.283 1.00 40.97 93 LEU A N 1
ATOM 722 C CA . LEU A 1 93 ? 1.410 -21.664 -11.913 1.00 40.97 93 LEU A CA 1
ATOM 723 C C . LEU A 1 93 ? 2.836 -21.283 -11.502 1.00 40.97 93 LEU A C 1
ATOM 725 O O . LEU A 1 93 ? 3.269 -20.150 -11.726 1.00 40.97 93 LEU A O 1
ATOM 729 N N . GLU A 1 94 ? 3.607 -22.236 -10.972 1.00 39.03 94 GLU A N 1
ATOM 730 C CA . GLU A 1 94 ? 5.060 -22.115 -11.025 1.00 39.03 94 GLU A CA 1
ATOM 731 C C . GLU A 1 94 ? 5.509 -22.348 -12.465 1.00 39.03 94 GLU A C 1
ATOM 733 O O . GLU A 1 94 ? 5.706 -23.469 -12.924 1.00 39.03 94 GLU A O 1
ATOM 738 N N . SER A 1 95 ? 5.655 -21.250 -13.205 1.00 37.78 95 SER A N 1
ATOM 739 C CA . SER A 1 95 ? 6.450 -21.251 -14.425 1.00 37.78 95 SER A CA 1
ATOM 740 C C . SER A 1 95 ? 7.878 -21.670 -14.033 1.00 37.78 95 SER A C 1
ATOM 742 O O . SER A 1 95 ? 8.517 -20.946 -13.255 1.00 37.78 95 SER A O 1
ATOM 744 N N . PRO A 1 96 ? 8.391 -22.827 -14.500 1.00 32.38 96 PRO A N 1
ATOM 745 C CA . PRO A 1 96 ? 9.704 -23.324 -14.114 1.00 32.38 96 PRO A CA 1
ATOM 746 C C . PRO A 1 96 ? 10.761 -22.472 -14.822 1.00 32.38 96 PRO A C 1
ATOM 748 O O . PRO A 1 96 ? 11.179 -22.738 -15.946 1.00 32.38 96 PRO A O 1
ATOM 751 N N . GLY A 1 97 ? 11.125 -21.372 -14.171 1.00 32.94 97 GLY A N 1
ATOM 752 C CA . GLY A 1 97 ? 12.073 -20.382 -14.678 1.00 32.94 97 GLY A CA 1
ATOM 753 C C . GLY A 1 97 ? 12.312 -19.186 -13.752 1.00 32.94 97 GLY A C 1
ATOM 754 O O . GLY A 1 97 ? 13.222 -18.405 -14.007 1.00 32.94 97 GLY A O 1
ATOM 755 N N . ALA A 1 98 ? 11.550 -19.032 -12.664 1.00 38.47 98 ALA A N 1
ATOM 756 C CA . ALA A 1 98 ? 11.707 -17.930 -11.710 1.00 38.47 98 ALA A CA 1
ATOM 757 C C . ALA A 1 98 ? 12.626 -18.280 -10.520 1.00 38.47 98 ALA A C 1
ATOM 759 O O . ALA A 1 98 ? 12.340 -17.947 -9.372 1.00 38.47 98 ALA A O 1
ATOM 760 N N . THR A 1 99 ? 13.754 -18.947 -10.766 1.00 34.16 99 THR A N 1
ATOM 761 C CA . THR A 1 99 ? 14.819 -19.080 -9.762 1.00 34.16 99 THR A CA 1
ATOM 762 C C . THR A 1 99 ? 15.568 -17.749 -9.663 1.00 34.16 99 THR A C 1
ATOM 764 O O . THR A 1 99 ? 16.530 -17.522 -10.393 1.00 34.16 99 THR A O 1
ATOM 767 N N . GLY A 1 100 ? 15.096 -16.837 -8.808 1.00 38.47 100 GLY A N 1
ATOM 768 C CA . GLY A 1 100 ? 15.811 -15.581 -8.544 1.00 38.47 100 GLY A CA 1
ATOM 769 C C . GLY A 1 100 ? 15.038 -14.451 -7.861 1.00 38.47 100 GLY A C 1
ATOM 770 O O . GLY A 1 100 ? 15.592 -13.369 -7.719 1.00 38.47 100 GLY A O 1
ATOM 771 N N . SER A 1 101 ? 13.782 -14.641 -7.446 1.00 48.12 101 SER A N 1
ATOM 772 C CA . SER A 1 101 ? 13.042 -13.566 -6.776 1.00 48.12 101 SER A CA 1
ATOM 773 C C . SER A 1 101 ? 13.384 -13.537 -5.282 1.00 48.12 101 SER A C 1
ATOM 775 O O . SER A 1 101 ? 12.827 -14.313 -4.513 1.00 48.12 101 SER A O 1
ATOM 777 N N . GLU A 1 102 ? 14.282 -12.645 -4.850 1.00 55.81 102 GLU A N 1
ATOM 778 C CA . GLU A 1 102 ? 14.410 -12.260 -3.432 1.00 55.81 102 GLU A CA 1
ATOM 779 C C . GLU A 1 102 ? 13.102 -11.571 -2.999 1.00 55.81 102 GLU A C 1
ATOM 781 O O . GLU A 1 102 ? 12.950 -10.351 -3.106 1.00 55.81 102 GLU A O 1
ATOM 786 N N . VAL A 1 103 ? 12.108 -12.361 -2.587 1.00 70.88 103 VAL A N 1
ATOM 787 C CA . VAL A 1 103 ? 10.815 -11.853 -2.123 1.00 70.88 103 VAL A CA 1
ATOM 788 C C . VAL A 1 103 ? 10.953 -11.383 -0.675 1.00 70.88 103 VAL A C 1
ATOM 790 O O . VAL A 1 103 ? 11.628 -12.019 0.133 1.00 70.88 103 VAL A O 1
ATOM 793 N N . TRP A 1 104 ? 10.298 -10.275 -0.318 1.00 83.94 104 TRP A N 1
ATOM 794 C CA . TRP A 1 104 ? 10.217 -9.833 1.076 1.00 83.94 104 TRP A CA 1
ATOM 795 C C . TRP A 1 104 ? 9.348 -10.809 1.882 1.00 83.94 104 TRP A C 1
ATOM 797 O O . TRP A 1 104 ? 8.139 -10.629 2.026 1.00 83.94 104 TRP A O 1
ATOM 807 N N . HIS A 1 105 ? 9.965 -11.889 2.360 1.00 84.50 105 HIS A N 1
ATOM 808 C CA . HIS A 1 105 ? 9.295 -12.983 3.061 1.00 84.50 105 HIS A CA 1
ATOM 809 C C . HIS A 1 105 ? 8.556 -12.510 4.314 1.00 84.50 105 HIS A C 1
ATOM 811 O O . HIS A 1 105 ? 7.454 -12.982 4.592 1.00 84.50 105 HIS A O 1
ATOM 817 N N . GLU A 1 106 ? 9.116 -11.543 5.038 1.00 88.50 106 GLU A N 1
ATOM 818 C CA . GLU A 1 106 ? 8.478 -10.948 6.208 1.00 88.50 106 GLU A CA 1
ATOM 819 C C . GLU A 1 106 ? 7.167 -10.237 5.828 1.00 88.50 106 GLU A C 1
ATOM 821 O O . GLU A 1 106 ? 6.158 -10.409 6.512 1.00 88.50 106 GLU A O 1
ATOM 826 N N . TRP A 1 107 ? 7.130 -9.527 4.692 1.00 90.69 107 TRP A N 1
ATOM 827 C CA . TRP A 1 107 ? 5.888 -8.951 4.160 1.00 90.69 107 TRP A CA 1
ATOM 828 C C . TRP A 1 107 ? 4.871 -10.024 3.780 1.00 90.69 107 TRP A C 1
ATOM 830 O O . TRP A 1 107 ? 3.700 -9.905 4.124 1.00 90.69 107 TRP A O 1
ATOM 840 N N . GLN A 1 108 ? 5.301 -11.091 3.109 1.00 88.94 108 GLN A N 1
ATOM 841 C CA . GLN A 1 108 ? 4.413 -12.185 2.714 1.00 88.94 108 GLN A CA 1
ATOM 842 C C . GLN A 1 108 ? 3.742 -12.866 3.912 1.00 88.94 108 GLN A C 1
ATOM 844 O O . GLN A 1 108 ? 2.557 -13.207 3.845 1.00 88.94 108 GLN A O 1
ATOM 849 N N . GLN A 1 109 ? 4.492 -13.079 4.994 1.00 89.44 109 GLN A N 1
ATOM 850 C CA . GLN A 1 109 ? 3.968 -13.643 6.236 1.00 89.44 109 GLN A CA 1
ATOM 851 C C . GLN A 1 109 ? 3.032 -12.645 6.925 1.00 89.44 109 GLN A C 1
ATOM 853 O O . GLN A 1 109 ? 1.893 -12.991 7.237 1.00 89.44 109 GLN A O 1
ATOM 858 N N . ALA A 1 110 ? 3.443 -11.379 7.052 1.00 92.38 110 ALA A N 1
ATOM 859 C CA . ALA A 1 110 ? 2.625 -10.335 7.665 1.00 92.38 110 ALA A CA 1
ATOM 860 C C . ALA A 1 110 ? 1.300 -10.109 6.912 1.00 92.38 110 ALA A C 1
ATOM 862 O O . ALA A 1 110 ? 0.238 -9.974 7.518 1.00 92.38 110 ALA A O 1
ATOM 863 N N . ALA A 1 111 ? 1.329 -10.147 5.578 1.00 91.94 111 ALA A N 1
ATOM 864 C CA . ALA A 1 111 ? 0.149 -10.032 4.724 1.00 91.94 111 ALA A CA 1
ATOM 865 C C . ALA A 1 111 ? -0.860 -11.172 4.942 1.00 91.94 111 ALA A C 1
ATOM 867 O O . ALA A 1 111 ? -2.065 -10.958 4.772 1.00 91.94 111 ALA A O 1
ATOM 868 N N . ARG A 1 112 ? -0.400 -12.360 5.356 1.00 90.75 112 ARG A N 1
ATOM 869 C CA . ARG A 1 112 ? -1.240 -13.530 5.667 1.00 90.75 112 ARG A CA 1
ATOM 870 C C . ARG A 1 112 ? -1.656 -13.612 7.134 1.00 90.75 112 ARG A C 1
ATOM 872 O O . ARG A 1 112 ? -2.657 -14.260 7.421 1.00 90.75 112 ARG A O 1
ATOM 879 N N . ALA A 1 113 ? -0.948 -12.935 8.035 1.00 92.81 113 ALA A N 1
ATOM 880 C CA . ALA A 1 113 ? -1.246 -12.965 9.463 1.00 92.81 113 ALA A CA 1
ATOM 881 C C . ALA A 1 113 ? -2.692 -12.524 9.751 1.00 92.81 113 ALA A C 1
ATOM 883 O O . ALA A 1 113 ? -3.199 -11.545 9.186 1.00 92.81 113 ALA A O 1
ATOM 884 N N . ALA A 1 114 ? -3.363 -13.271 10.627 1.00 91.19 114 ALA A N 1
ATOM 885 C CA . ALA A 1 114 ? -4.696 -12.936 11.124 1.00 91.19 114 ALA A CA 1
ATOM 886 C C . ALA A 1 114 ? -4.625 -11.982 12.328 1.00 91.19 114 ALA A C 1
ATOM 888 O O . ALA A 1 114 ? -5.551 -11.201 12.553 1.00 91.19 114 ALA A O 1
ATOM 889 N N . ASP A 1 115 ? -3.508 -12.004 13.059 1.00 93.25 115 ASP A N 1
ATOM 890 C CA . ASP A 1 115 ? -3.254 -11.158 14.219 1.00 93.25 115 ASP A CA 1
ATOM 891 C C . ASP A 1 115 ? -2.413 -9.922 13.862 1.00 93.25 115 ASP A C 1
ATOM 893 O O . ASP A 1 115 ? -1.422 -9.998 13.133 1.00 93.25 115 ASP A O 1
ATOM 897 N N . TRP A 1 116 ? -2.815 -8.766 14.394 1.00 94.62 116 TRP A N 1
ATOM 898 C CA . TRP A 1 116 ? -2.129 -7.497 14.150 1.00 94.62 116 TRP A CA 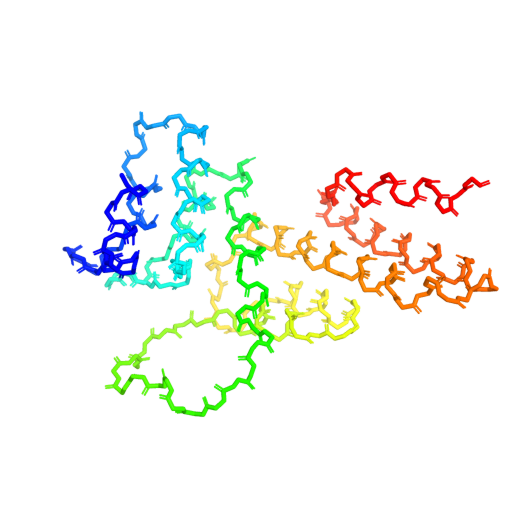1
ATOM 899 C C . TRP A 1 116 ? -0.729 -7.452 14.769 1.00 94.62 116 TRP A C 1
ATOM 901 O O . TRP A 1 116 ? 0.195 -6.921 14.154 1.00 94.62 116 TRP A O 1
ATOM 911 N N . ASN A 1 117 ? -0.545 -7.993 15.977 1.00 94.06 117 ASN A N 1
ATOM 912 C CA . ASN A 1 117 ? 0.754 -7.952 16.640 1.00 94.06 117 ASN A CA 1
ATOM 913 C C . ASN A 1 117 ? 1.762 -8.837 15.914 1.00 94.06 117 ASN A C 1
ATOM 915 O O . ASN A 1 117 ? 2.904 -8.416 15.749 1.00 94.06 117 ASN A O 1
ATOM 919 N N . GLU A 1 118 ? 1.341 -10.008 15.439 1.00 94.12 118 GLU A N 1
ATOM 920 C CA . GLU A 1 118 ? 2.170 -10.861 14.585 1.00 94.12 118 GLU A CA 1
ATOM 921 C C . GLU A 1 118 ? 2.597 -10.118 13.309 1.00 94.12 118 GLU A C 1
ATOM 923 O O . GLU A 1 118 ? 3.794 -9.985 13.039 1.00 94.12 118 GLU A O 1
ATOM 928 N N . ALA A 1 119 ? 1.636 -9.546 12.573 1.00 94.00 119 ALA A N 1
ATOM 929 C CA . ALA A 1 119 ? 1.909 -8.799 11.346 1.00 94.00 119 ALA A CA 1
ATOM 930 C C . ALA A 1 119 ? 2.862 -7.611 11.584 1.00 94.00 119 ALA A C 1
ATOM 932 O O . ALA A 1 119 ? 3.829 -7.421 10.845 1.00 94.00 119 ALA A O 1
ATOM 933 N N . LYS A 1 120 ? 2.630 -6.838 12.651 1.00 94.19 120 LYS A N 1
ATOM 934 C CA . LYS A 1 120 ? 3.474 -5.708 13.060 1.00 94.19 120 LYS A CA 1
ATOM 935 C C . LYS A 1 120 ? 4.901 -6.153 13.386 1.00 94.19 120 LYS A C 1
ATOM 937 O O . LYS A 1 120 ? 5.851 -5.540 12.905 1.00 94.19 120 LYS A O 1
ATOM 942 N N . GLN A 1 121 ? 5.065 -7.207 14.187 1.00 92.50 121 GLN A N 1
ATOM 943 C CA . GLN A 1 121 ? 6.386 -7.698 14.597 1.00 92.50 121 GLN A CA 1
ATOM 944 C C . GLN A 1 121 ? 7.213 -8.179 13.403 1.00 92.50 121 GLN A C 1
ATOM 946 O O . GLN A 1 121 ? 8.404 -7.889 13.332 1.00 92.50 121 GLN A O 1
ATOM 951 N N . LEU A 1 122 ? 6.582 -8.846 12.435 1.00 91.44 122 LEU A N 1
ATOM 952 C CA . LEU A 1 122 ? 7.250 -9.290 11.211 1.00 91.44 122 LEU A CA 1
ATOM 953 C C . LEU A 1 122 ? 7.815 -8.117 10.395 1.00 91.44 122 LEU A C 1
ATOM 955 O O . LEU A 1 122 ? 8.926 -8.216 9.885 1.00 91.44 122 LEU A O 1
ATOM 959 N N . ILE A 1 123 ? 7.093 -6.995 10.309 1.00 90.12 123 ILE A N 1
ATOM 960 C CA . ILE A 1 123 ? 7.538 -5.809 9.555 1.00 90.12 123 ILE A CA 1
ATOM 961 C C . ILE A 1 123 ? 8.591 -4.987 10.305 1.00 90.12 123 ILE A C 1
ATOM 963 O O . ILE A 1 123 ? 9.470 -4.395 9.675 1.00 90.12 123 ILE A O 1
ATOM 967 N N . LEU A 1 124 ? 8.491 -4.911 11.634 1.00 85.94 124 LEU A N 1
ATOM 968 C CA . LEU A 1 124 ? 9.421 -4.137 12.460 1.00 85.94 124 LEU A CA 1
ATOM 969 C C . LEU A 1 124 ? 10.739 -4.870 12.732 1.00 85.94 124 LEU A C 1
ATOM 971 O O . LEU A 1 124 ? 11.734 -4.222 13.060 1.00 85.94 124 LEU A O 1
ATOM 975 N N . ARG A 1 125 ? 10.767 -6.199 12.587 1.00 83.12 125 ARG A N 1
ATOM 976 C CA . ARG A 1 125 ? 11.992 -6.992 12.683 1.00 83.12 125 ARG A CA 1
ATOM 977 C C . ARG A 1 125 ? 12.960 -6.613 11.560 1.00 83.12 125 ARG A C 1
ATOM 979 O O . ARG A 1 125 ? 12.547 -6.354 10.431 1.00 83.12 125 ARG A O 1
ATOM 986 N N . GLU A 1 126 ? 14.259 -6.596 11.861 1.00 66.88 126 GLU A N 1
ATOM 987 C CA . GLU A 1 126 ? 15.273 -6.413 10.821 1.00 66.88 126 GLU A CA 1
ATOM 988 C C . GLU A 1 126 ? 15.131 -7.513 9.755 1.00 66.88 126 GLU A C 1
ATOM 990 O O . GLU A 1 126 ? 15.112 -8.698 10.111 1.00 66.88 126 GLU A O 1
ATOM 995 N N . PRO A 1 127 ? 14.988 -7.142 8.467 1.00 63.59 127 PRO A N 1
ATOM 996 C CA . PRO A 1 127 ? 14.732 -8.101 7.406 1.00 63.59 127 PRO A CA 1
ATOM 997 C C . PRO A 1 127 ? 15.950 -9.002 7.236 1.00 63.59 127 PRO A C 1
ATOM 999 O O . PRO A 1 127 ? 17.053 -8.550 6.925 1.00 63.59 127 PRO A O 1
ATOM 1002 N N . SER A 1 128 ? 15.721 -10.295 7.416 1.00 60.16 128 SER A N 1
ATOM 1003 C CA . SER A 1 128 ? 16.759 -11.317 7.317 1.00 60.16 128 SER A CA 1
ATOM 1004 C C . SER A 1 128 ? 17.202 -11.557 5.870 1.00 60.16 128 SER A C 1
ATOM 1006 O O . SER A 1 128 ? 18.345 -11.942 5.638 1.00 60.16 128 SER A O 1
ATOM 1008 N N . SER A 1 129 ? 16.320 -11.288 4.898 1.00 58.91 129 SER A N 1
ATOM 1009 C CA . SER A 1 129 ? 16.537 -11.585 3.475 1.00 58.91 129 SER A CA 1
ATOM 1010 C C . SER A 1 129 ? 17.003 -10.394 2.632 1.00 58.91 129 SER A C 1
ATOM 1012 O O . SER A 1 129 ? 17.785 -10.570 1.705 1.00 58.91 129 SER A O 1
ATOM 1014 N N . LEU A 1 130 ? 16.549 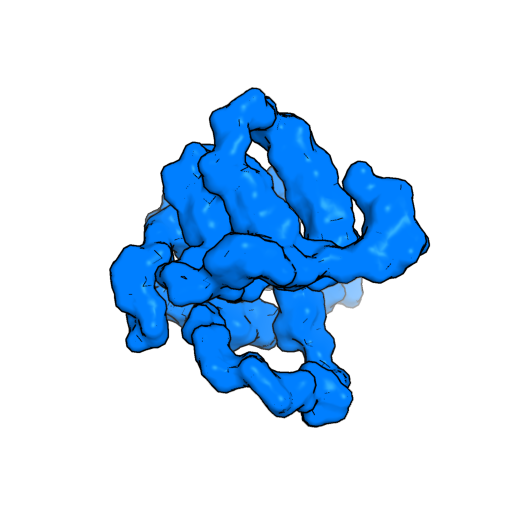-9.173 2.936 1.00 64.12 130 LEU A N 1
ATOM 1015 C CA . LEU A 1 130 ? 16.775 -7.986 2.093 1.00 64.12 130 LEU A CA 1
ATOM 1016 C C . LEU A 1 130 ? 17.775 -6.974 2.676 1.00 64.12 130 LEU A C 1
ATOM 1018 O O . LEU A 1 130 ? 18.072 -5.966 2.026 1.00 64.12 130 LEU A O 1
ATOM 1022 N N . GLY A 1 131 ? 18.312 -7.229 3.875 1.00 64.25 131 GLY A N 1
ATOM 1023 C CA . GLY A 1 131 ? 19.274 -6.353 4.549 1.00 64.25 131 GLY A CA 1
ATOM 1024 C C . GLY A 1 131 ? 18.824 -4.885 4.562 1.00 64.25 131 GLY A C 1
ATOM 1025 O O . GLY A 1 131 ? 17.661 -4.568 4.806 1.00 64.25 131 GLY A O 1
ATOM 1026 N N . ASN A 1 132 ? 19.723 -3.965 4.208 1.00 64.31 132 ASN A N 1
ATOM 1027 C CA . ASN A 1 132 ? 19.435 -2.523 4.192 1.00 64.31 132 ASN A CA 1
ATOM 1028 C C . ASN A 1 132 ? 18.582 -2.044 2.993 1.00 64.31 132 ASN A C 1
ATOM 1030 O O . ASN A 1 132 ? 18.345 -0.842 2.870 1.00 64.31 132 ASN A O 1
ATOM 1034 N N . LYS A 1 133 ? 18.119 -2.933 2.093 1.00 68.62 133 LYS A N 1
ATOM 1035 C CA . LYS A 1 133 ? 17.321 -2.538 0.910 1.00 68.62 133 LYS A CA 1
ATOM 1036 C C . LYS A 1 133 ? 15.919 -2.038 1.290 1.00 68.62 133 LYS A C 1
ATOM 1038 O O . LYS A 1 133 ? 15.345 -1.223 0.568 1.00 68.62 133 LYS A O 1
ATOM 1043 N N . ILE A 1 134 ? 15.371 -2.485 2.425 1.00 78.81 134 ILE A N 1
ATOM 1044 C CA . ILE A 1 134 ? 14.063 -2.032 2.913 1.00 78.81 134 ILE A CA 1
ATOM 1045 C C . ILE A 1 134 ? 14.205 -0.683 3.625 1.00 78.81 134 ILE A C 1
ATOM 1047 O O . ILE A 1 134 ? 14.524 -0.587 4.819 1.00 78.81 134 ILE A O 1
ATOM 1051 N N . SER A 1 135 ? 13.926 0.379 2.873 1.00 85.69 135 SER A N 1
ATOM 1052 C CA . SER A 1 135 ? 13.897 1.740 3.398 1.00 85.69 135 SER A CA 1
ATOM 1053 C C . SER A 1 135 ? 12.782 1.922 4.433 1.00 85.69 135 SER A C 1
ATOM 1055 O O . SER A 1 135 ? 11.797 1.177 4.469 1.00 85.69 135 SER A O 1
ATOM 1057 N N . LYS A 1 136 ? 12.923 2.958 5.268 1.00 88.94 136 LYS A N 1
ATOM 1058 C CA . LYS A 1 136 ? 11.885 3.362 6.224 1.00 88.94 136 LYS A CA 1
ATOM 1059 C C . LYS A 1 136 ? 10.532 3.571 5.529 1.00 88.94 136 LYS A C 1
ATOM 1061 O O . LYS A 1 136 ? 9.535 3.040 5.988 1.00 88.94 136 LYS A O 1
ATOM 1066 N N . VAL A 1 137 ? 10.523 4.221 4.361 1.00 91.19 137 VAL A N 1
ATOM 1067 C CA . VAL A 1 137 ? 9.315 4.465 3.547 1.00 91.19 137 VAL A CA 1
ATOM 1068 C C . VAL A 1 137 ? 8.553 3.173 3.234 1.00 91.19 137 VAL A C 1
ATOM 1070 O O . VAL A 1 137 ? 7.323 3.148 3.279 1.00 91.19 137 VAL A O 1
ATOM 1073 N N . ILE A 1 138 ? 9.270 2.089 2.925 1.00 92.06 138 ILE A N 1
ATOM 1074 C CA . ILE A 1 138 ? 8.661 0.795 2.599 1.00 92.06 138 ILE A CA 1
ATOM 1075 C C . ILE A 1 138 ? 8.063 0.145 3.845 1.00 92.06 138 ILE A C 1
ATOM 1077 O O . ILE A 1 138 ? 6.921 -0.308 3.796 1.00 92.06 138 ILE A O 1
ATOM 1081 N N . ARG A 1 139 ? 8.801 0.144 4.962 1.00 91.44 139 ARG A N 1
ATOM 1082 C CA . ARG A 1 139 ? 8.318 -0.362 6.259 1.00 91.44 139 ARG A CA 1
ATOM 1083 C C . ARG A 1 139 ? 7.083 0.391 6.738 1.00 91.44 139 ARG A C 1
ATOM 1085 O O . ARG A 1 139 ? 6.071 -0.230 7.045 1.00 91.44 139 ARG A O 1
ATOM 1092 N N . ASP A 1 140 ? 7.145 1.713 6.713 1.00 93.25 140 ASP A N 1
ATOM 1093 C CA . ASP A 1 140 ? 6.059 2.602 7.114 1.00 93.25 140 ASP A CA 1
ATOM 1094 C C . ASP A 1 140 ? 4.816 2.373 6.243 1.00 93.25 140 ASP A C 1
ATOM 1096 O O . ASP A 1 140 ? 3.698 2.247 6.745 1.00 93.25 140 ASP A O 1
ATOM 1100 N N . SER A 1 141 ? 5.010 2.239 4.927 1.00 94.69 141 SER A N 1
ATOM 1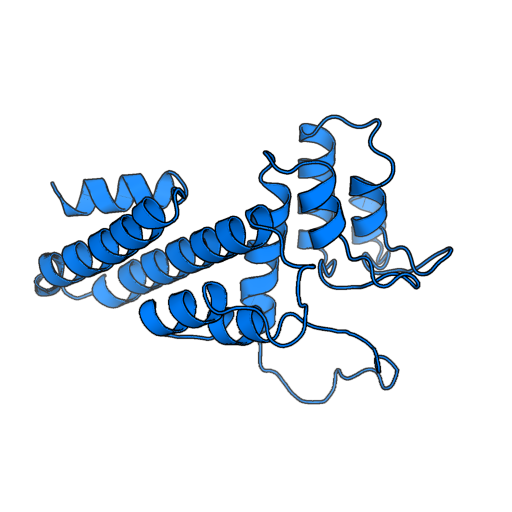101 C CA . SER A 1 141 ? 3.926 1.926 3.993 1.00 94.69 141 SER A CA 1
ATOM 1102 C C . SER A 1 141 ? 3.317 0.547 4.248 1.00 94.69 141 SER A C 1
ATOM 1104 O O . SER A 1 141 ? 2.096 0.416 4.226 1.00 94.69 141 SER A O 1
ATOM 1106 N N . ALA A 1 142 ? 4.139 -0.469 4.514 1.00 94.69 142 ALA A N 1
ATOM 1107 C CA . ALA A 1 142 ? 3.674 -1.815 4.838 1.00 94.69 142 ALA A CA 1
ATOM 1108 C C . ALA A 1 142 ? 2.861 -1.842 6.136 1.00 94.69 142 ALA A C 1
ATOM 1110 O O . ALA A 1 142 ? 1.781 -2.433 6.164 1.00 94.69 142 ALA A O 1
ATOM 1111 N N . LEU A 1 143 ? 3.330 -1.151 7.178 1.00 94.62 143 LEU A N 1
ATOM 1112 C CA . LEU A 1 143 ? 2.633 -1.068 8.459 1.00 94.62 143 LEU A CA 1
ATOM 1113 C C . LEU A 1 143 ? 1.248 -0.427 8.309 1.00 94.62 143 LEU A C 1
ATOM 1115 O O . LEU A 1 143 ? 0.277 -0.945 8.853 1.00 94.62 143 LEU A O 1
ATOM 1119 N N . VAL A 1 144 ? 1.135 0.654 7.530 1.00 95.50 144 VAL A N 1
ATOM 1120 C CA . VAL A 1 144 ? -0.157 1.302 7.239 1.00 95.50 144 VAL A CA 1
ATOM 1121 C C . VAL A 1 144 ? -1.089 0.358 6.483 1.00 95.50 144 VAL A C 1
ATOM 1123 O O . VAL A 1 144 ? -2.247 0.212 6.862 1.00 95.50 144 VAL A O 1
ATOM 1126 N N . VAL A 1 145 ? -0.600 -0.318 5.443 1.00 96.19 145 VAL A N 1
ATOM 1127 C CA . VAL A 1 145 ? -1.434 -1.234 4.649 1.00 96.19 145 VAL A CA 1
ATOM 1128 C C . VAL A 1 145 ? -1.947 -2.407 5.493 1.00 96.19 145 VAL A C 1
ATOM 1130 O O . VAL A 1 145 ? -3.108 -2.797 5.369 1.00 96.19 145 VAL A O 1
ATOM 1133 N N . LEU A 1 146 ? -1.120 -2.941 6.394 1.00 96.00 146 LEU A N 1
ATOM 1134 C CA . LEU A 1 146 ? -1.550 -3.964 7.346 1.00 96.00 146 LEU A CA 1
ATOM 1135 C C . LEU A 1 146 ? -2.545 -3.402 8.364 1.00 96.00 146 LEU A C 1
ATOM 1137 O O . LEU A 1 146 ? -3.552 -4.050 8.636 1.00 96.00 146 LEU A O 1
ATOM 1141 N N . ALA A 1 147 ? -2.314 -2.197 8.891 1.00 95.81 147 ALA A N 1
ATOM 1142 C CA . ALA A 1 147 ? -3.221 -1.563 9.843 1.00 95.81 147 ALA A CA 1
ATOM 1143 C C . ALA A 1 147 ? -4.628 -1.447 9.253 1.00 95.81 147 ALA A C 1
ATOM 1145 O O . ALA A 1 147 ? -5.596 -1.885 9.866 1.00 95.81 147 ALA A O 1
ATOM 1146 N N . GLU A 1 148 ? -4.735 -0.946 8.023 1.00 95.31 148 GLU A N 1
ATOM 1147 C CA . GLU A 1 148 ? -6.008 -0.829 7.313 1.00 95.31 148 GLU A CA 1
ATOM 1148 C C . GLU A 1 148 ? -6.683 -2.186 7.092 1.00 95.31 148 GLU A C 1
ATOM 1150 O O . GLU A 1 148 ? -7.878 -2.326 7.357 1.00 95.31 148 GLU A O 1
ATOM 1155 N N . LYS A 1 149 ? -5.918 -3.210 6.684 1.00 94.75 149 LYS A N 1
ATOM 1156 C CA . LYS A 1 149 ? -6.422 -4.588 6.572 1.00 94.75 149 LYS A CA 1
ATOM 1157 C C . LYS A 1 149 ? -7.009 -5.066 7.905 1.00 94.75 149 LYS A C 1
ATOM 1159 O O . LYS A 1 149 ? -8.119 -5.591 7.926 1.00 94.75 149 LYS A O 1
ATOM 1164 N N . HIS A 1 150 ? -6.293 -4.903 9.017 1.00 94.88 150 HIS A N 1
ATOM 1165 C CA . HIS A 1 150 ? -6.748 -5.388 10.324 1.00 94.88 150 HIS A CA 1
ATOM 1166 C C . HIS A 1 150 ? -7.907 -4.560 10.900 1.00 94.88 150 HIS A C 1
ATOM 1168 O O . HIS A 1 150 ? -8.774 -5.122 11.569 1.00 94.88 150 HIS A O 1
ATOM 1174 N N . VAL A 1 151 ? -7.984 -3.260 10.599 1.00 94.12 151 VAL A N 1
ATOM 1175 C CA . VAL A 1 151 ? -9.157 -2.429 10.913 1.00 94.12 151 VAL A CA 1
ATOM 1176 C C . VAL A 1 151 ? -10.386 -2.918 10.145 1.00 94.12 151 VAL A C 1
ATOM 1178 O O . VAL A 1 151 ? -11.454 -3.055 10.743 1.00 94.12 151 VAL A O 1
ATOM 1181 N N . GLN A 1 152 ? -10.239 -3.253 8.860 1.00 92.31 152 GLN A N 1
ATOM 1182 C CA . GLN A 1 152 ? -11.329 -3.821 8.065 1.00 92.31 152 GLN A CA 1
ATOM 1183 C C . GLN A 1 152 ? -11.760 -5.199 8.592 1.00 92.31 152 GLN A C 1
ATOM 1185 O O . GLN A 1 152 ? -12.947 -5.419 8.800 1.00 92.31 152 GLN A O 1
ATOM 1190 N N . LEU A 1 153 ? -10.816 -6.087 8.927 1.00 91.25 153 LEU A N 1
ATOM 1191 C CA . LEU A 1 153 ? -11.134 -7.380 9.550 1.00 91.25 153 LEU A CA 1
ATOM 1192 C C . LEU A 1 153 ? -11.893 -7.218 10.874 1.00 91.25 153 LEU A C 1
ATOM 1194 O O . LEU A 1 153 ? -12.810 -7.986 11.160 1.00 91.25 153 LEU A O 1
ATOM 1198 N N . ALA A 1 154 ? -11.536 -6.219 11.687 1.00 89.69 154 ALA A N 1
ATOM 1199 C CA . ALA A 1 154 ? -12.277 -5.906 12.904 1.00 89.69 154 ALA A CA 1
ATOM 1200 C C . ALA A 1 154 ? -13.689 -5.392 12.591 1.00 89.69 154 ALA A C 1
ATOM 1202 O O . ALA A 1 154 ? -14.640 -5.755 13.280 1.00 89.69 154 ALA A O 1
ATOM 1203 N N . LYS A 1 155 ? -13.849 -4.573 11.548 1.00 88.75 155 LYS A N 1
ATOM 1204 C CA . LYS A 1 155 ? -15.167 -4.121 11.093 1.00 88.75 155 LYS A CA 1
ATOM 1205 C C . LYS A 1 155 ? -16.062 -5.296 10.708 1.00 88.75 155 LYS A C 1
ATOM 1207 O O . LYS A 1 155 ? -17.154 -5.402 11.258 1.00 88.75 155 LYS A O 1
ATOM 1212 N N . ASP A 1 156 ? -15.556 -6.205 9.882 1.00 88.12 156 ASP A N 1
ATOM 1213 C CA . ASP A 1 156 ? -16.317 -7.350 9.374 1.00 88.12 156 ASP A CA 1
ATOM 1214 C C . ASP A 1 156 ? -16.629 -8.376 10.479 1.00 88.12 156 ASP A C 1
ATOM 1216 O O . ASP A 1 156 ? -17.730 -8.921 10.549 1.00 88.12 156 ASP A O 1
ATOM 1220 N N . LYS A 1 157 ? -15.676 -8.636 11.387 1.00 84.00 157 LYS A N 1
ATOM 1221 C CA . LYS A 1 157 ? -15.829 -9.638 12.457 1.00 84.00 157 LYS A CA 1
ATOM 1222 C C . LYS A 1 157 ? -16.926 -9.280 13.454 1.00 84.00 157 LYS A C 1
ATOM 1224 O O . LYS A 1 157 ? -17.623 -10.164 13.944 1.00 84.00 157 LYS A O 1
ATOM 1229 N N . PHE A 1 158 ? -17.029 -8.005 13.806 1.00 74.06 158 PHE A N 1
ATOM 1230 C CA . PHE A 1 158 ? -17.870 -7.571 14.914 1.00 74.06 158 PHE A CA 1
ATOM 1231 C C . PHE A 1 158 ? -19.213 -6.992 14.456 1.00 74.06 158 PHE A C 1
ATOM 1233 O O . PHE A 1 158 ? -20.053 -6.735 15.310 1.00 74.06 158 PHE A O 1
ATOM 1240 N N . GLU A 1 159 ? -19.448 -6.784 13.153 1.00 74.44 159 GLU A N 1
ATOM 1241 C CA . GLU A 1 159 ? -20.692 -6.205 12.600 1.00 74.44 159 GLU A CA 1
ATOM 1242 C C . GLU A 1 159 ? -21.981 -6.880 13.109 1.00 74.44 159 GLU A C 1
ATOM 1244 O O . GLU A 1 159 ? -23.033 -6.257 13.123 1.00 74.44 159 GLU A O 1
ATOM 1249 N N . ARG A 1 160 ? -21.899 -8.133 13.568 1.00 67.06 160 ARG A N 1
ATOM 1250 C CA . ARG A 1 160 ? -23.040 -8.935 14.037 1.00 67.06 160 ARG A CA 1
ATOM 1251 C C . ARG A 1 160 ? -23.196 -9.005 15.559 1.00 67.06 160 ARG A C 1
ATOM 1253 O O . ARG A 1 160 ? -24.069 -9.729 16.028 1.00 67.06 160 ARG A O 1
ATOM 1260 N N . ASP A 1 161 ? -22.336 -8.328 16.316 1.00 72.75 161 ASP A N 1
ATOM 1261 C CA . ASP A 1 161 ? -22.326 -8.370 17.780 1.00 72.75 161 ASP A CA 1
ATOM 1262 C C . ASP A 1 161 ? -22.290 -6.950 18.362 1.00 72.75 161 ASP A C 1
ATOM 1264 O O . ASP A 1 161 ? -21.224 -6.347 18.537 1.00 72.75 161 ASP A O 1
ATOM 1268 N N . ASP A 1 162 ? -23.476 -6.424 18.672 1.00 66.94 162 ASP A N 1
ATOM 1269 C CA . ASP A 1 162 ? -23.669 -5.095 19.268 1.00 66.94 162 ASP A CA 1
ATOM 1270 C C . ASP A 1 162 ? -22.971 -4.959 20.633 1.00 66.94 162 ASP A C 1
ATOM 1272 O O . ASP A 1 162 ? -22.571 -3.864 21.041 1.00 66.94 162 ASP A O 1
ATOM 1276 N N . ASN A 1 163 ? -22.743 -6.083 21.322 1.00 71.06 163 ASN A N 1
ATOM 1277 C CA . ASN A 1 163 ? -22.116 -6.119 22.639 1.00 71.06 163 ASN A CA 1
ATOM 1278 C C . ASN A 1 163 ? -20.574 -6.078 22.563 1.00 71.06 163 ASN A C 1
ATOM 1280 O O . ASN A 1 163 ? -19.900 -5.910 23.582 1.00 71.06 163 ASN A O 1
ATOM 1284 N N . ALA A 1 164 ? -19.994 -6.186 21.360 1.00 82.06 164 ALA A N 1
ATOM 1285 C CA . ALA A 1 164 ? -18.547 -6.182 21.133 1.00 82.06 164 ALA A CA 1
ATOM 1286 C C . ALA A 1 164 ? -17.957 -4.800 20.781 1.00 82.06 164 ALA A C 1
ATOM 1288 O O . ALA A 1 164 ? -16.767 -4.695 20.459 1.00 82.06 164 ALA A O 1
ATOM 1289 N N . THR A 1 165 ? -18.753 -3.728 20.851 1.00 83.38 165 THR A N 1
ATOM 1290 C CA . THR A 1 165 ? -18.355 -2.364 20.453 1.00 83.38 165 THR A CA 1
ATOM 1291 C C . THR A 1 165 ? -17.109 -1.862 21.194 1.00 83.38 165 THR A C 1
ATOM 1293 O O . THR A 1 165 ? -16.157 -1.401 20.562 1.00 83.38 165 THR A O 1
ATOM 1296 N N . GLU A 1 166 ? -17.040 -2.034 22.517 1.00 85.88 166 GLU A N 1
ATOM 1297 C CA . GLU A 1 166 ? -15.883 -1.594 23.315 1.00 85.88 166 GLU A CA 1
ATOM 1298 C C . GLU A 1 166 ? -14.617 -2.417 23.013 1.00 85.88 166 GLU A C 1
ATOM 1300 O O . GLU A 1 166 ? -13.514 -1.872 22.936 1.00 85.88 166 GLU A O 1
ATOM 1305 N N . LEU A 1 167 ? -14.752 -3.729 22.780 1.00 87.62 167 LEU A N 1
ATOM 1306 C CA . LEU A 1 167 ? -13.620 -4.589 22.414 1.00 87.62 167 LEU A CA 1
ATOM 1307 C C . LEU A 1 167 ? -13.038 -4.174 21.056 1.00 87.62 167 LEU A C 1
ATOM 1309 O O . LEU A 1 167 ? -11.822 -4.037 20.902 1.00 87.62 167 LEU A O 1
ATOM 1313 N N . ARG A 1 168 ? -13.920 -3.918 20.087 1.00 89.00 168 ARG A N 1
ATOM 1314 C CA . ARG A 1 168 ? -13.573 -3.426 18.754 1.00 89.00 168 ARG A CA 1
ATOM 1315 C C . ARG A 1 168 ? -12.898 -2.056 18.826 1.00 89.00 168 ARG A C 1
ATOM 1317 O O . ARG A 1 168 ? -11.846 -1.877 18.216 1.00 89.00 168 ARG A O 1
ATOM 1324 N N . ARG A 1 169 ? -13.442 -1.119 19.610 1.00 90.88 169 ARG A N 1
ATOM 1325 C CA . ARG A 1 169 ? -12.842 0.204 19.840 1.00 90.88 169 ARG A CA 1
ATOM 1326 C C . ARG A 1 169 ? -11.428 0.084 20.400 1.00 90.88 169 ARG A C 1
ATOM 1328 O O . ARG A 1 169 ? -10.509 0.697 19.861 1.00 90.88 169 ARG A O 1
ATOM 1335 N N . ARG A 1 170 ? -11.227 -0.734 21.440 1.00 91.75 170 ARG A N 1
ATOM 1336 C CA . ARG A 1 170 ? -9.900 -0.969 22.040 1.00 91.75 170 ARG A CA 1
ATOM 1337 C C . ARG A 1 170 ? -8.913 -1.559 21.044 1.00 91.75 170 ARG A C 1
ATOM 1339 O O . ARG A 1 170 ? -7.766 -1.121 21.005 1.00 91.75 170 ARG A O 1
ATOM 1346 N N . PHE A 1 171 ? -9.355 -2.524 20.241 1.00 92.38 171 PHE A N 1
ATOM 1347 C CA . PHE A 1 171 ? -8.521 -3.145 19.219 1.00 92.38 171 PHE A CA 1
ATOM 1348 C C . PHE A 1 171 ? -8.083 -2.132 18.152 1.00 92.38 171 PHE A C 1
ATOM 1350 O O . PHE A 1 171 ? -6.886 -1.971 17.919 1.00 92.38 171 PHE A O 1
ATOM 1357 N N . VAL A 1 172 ? -9.028 -1.386 17.568 1.00 93.56 172 VAL A N 1
ATOM 1358 C CA . VAL A 1 172 ? -8.733 -0.357 16.555 1.00 93.56 172 VAL A CA 1
ATOM 1359 C C . VAL A 1 172 ? -7.844 0.741 17.148 1.00 93.56 172 VAL A C 1
ATOM 1361 O O . VAL A 1 172 ? -6.817 1.072 16.566 1.00 93.56 172 VAL A O 1
ATOM 1364 N N . ALA A 1 173 ? -8.150 1.251 18.343 1.00 94.06 173 ALA A N 1
ATOM 1365 C CA . ALA A 1 173 ? -7.308 2.241 19.017 1.00 94.06 173 ALA A CA 1
ATOM 1366 C C . ALA A 1 173 ? -5.882 1.722 19.297 1.00 94.06 173 ALA A C 1
ATOM 1368 O O . ALA A 1 173 ? -4.924 2.494 19.245 1.00 94.06 173 ALA A O 1
ATOM 1369 N N . GLY A 1 174 ? -5.728 0.420 19.568 1.00 94.38 174 GLY A N 1
ATOM 1370 C CA . GLY A 1 174 ? -4.431 -0.245 19.700 1.00 94.38 174 GLY A CA 1
ATOM 1371 C C . GLY A 1 174 ? -3.607 -0.185 18.412 1.00 94.38 174 GLY A C 1
ATOM 1372 O O . GLY A 1 174 ? -2.457 0.248 18.452 1.00 94.38 174 GLY A O 1
ATOM 1373 N N . ILE A 1 175 ? -4.221 -0.510 17.268 1.00 94.94 175 ILE A N 1
ATOM 1374 C CA . ILE A 1 175 ? -3.586 -0.397 15.943 1.00 94.94 175 ILE A CA 1
ATOM 1375 C C . ILE A 1 175 ? -3.112 1.041 15.694 1.00 94.94 175 ILE A C 1
ATOM 1377 O O . ILE A 1 175 ? -1.955 1.267 15.343 1.00 94.94 175 ILE A O 1
ATOM 1381 N N . PHE A 1 176 ? -3.977 2.032 15.932 1.00 94.25 176 PHE A N 1
ATOM 1382 C CA . PHE A 1 176 ? -3.635 3.444 15.735 1.00 94.25 176 PHE A CA 1
ATOM 1383 C C . PHE A 1 176 ? -2.500 3.916 16.647 1.00 94.25 176 PHE A C 1
ATOM 1385 O O . PHE A 1 176 ? -1.644 4.685 16.211 1.00 94.25 176 PHE A O 1
ATOM 1392 N N . ARG A 1 177 ? -2.459 3.440 17.896 1.00 94.56 177 ARG A N 1
ATOM 1393 C CA . ARG A 1 177 ? -1.362 3.731 18.825 1.00 94.56 177 ARG A CA 1
ATOM 1394 C C . ARG A 1 177 ? -0.030 3.204 18.296 1.00 94.56 177 ARG A C 1
ATOM 1396 O O . ARG A 1 177 ? 0.949 3.946 18.304 1.00 94.56 177 ARG A O 1
ATOM 1403 N N . ASP A 1 178 ? 0.000 1.961 17.824 1.00 94.38 178 ASP A N 1
ATOM 1404 C CA . ASP A 1 178 ? 1.208 1.338 17.270 1.00 94.38 178 ASP A CA 1
ATOM 1405 C C . ASP A 1 178 ? 1.700 2.059 16.004 1.00 94.38 178 ASP A C 1
ATOM 1407 O O . ASP A 1 178 ? 2.897 2.318 15.839 1.00 94.38 178 ASP A O 1
ATOM 1411 N N . CYS A 1 179 ? 0.769 2.436 15.122 1.00 92.50 179 CYS A N 1
ATOM 1412 C CA . CYS A 1 179 ? 1.062 3.258 13.952 1.00 92.50 179 CYS A CA 1
ATOM 1413 C C . CYS A 1 179 ? 1.639 4.623 14.356 1.00 92.50 179 CYS A C 1
ATOM 1415 O O . CYS A 1 179 ? 2.682 5.027 13.840 1.00 92.50 179 CYS A O 1
ATOM 1417 N N . GLY A 1 180 ? 1.026 5.294 15.336 1.00 91.62 180 GLY A N 1
ATOM 1418 C CA . GLY A 1 180 ? 1.488 6.584 15.848 1.00 91.62 180 GLY A CA 1
ATOM 1419 C C . GLY A 1 180 ? 2.891 6.528 16.459 1.00 91.62 180 GLY A C 1
ATOM 1420 O O . GLY A 1 180 ? 3.703 7.411 16.196 1.00 91.62 180 GLY A O 1
ATOM 1421 N N . GLN A 1 181 ? 3.222 5.462 17.196 1.00 91.56 181 GLN A N 1
ATOM 1422 C CA . GLN A 1 181 ? 4.580 5.227 17.715 1.00 91.56 181 GLN A CA 1
ATOM 1423 C C . GLN A 1 181 ? 5.618 5.054 16.599 1.00 91.56 181 GLN A C 1
ATOM 1425 O O . GLN A 1 181 ? 6.776 5.429 16.768 1.00 91.56 181 GLN A O 1
ATOM 1430 N N . SER A 1 182 ? 5.195 4.525 15.451 1.00 86.69 182 SER A N 1
ATOM 1431 C CA . SER A 1 182 ? 6.035 4.374 14.259 1.00 86.69 182 SER A CA 1
ATOM 1432 C C . SER A 1 182 ? 6.058 5.636 13.379 1.00 86.69 182 SER A C 1
ATOM 1434 O O . SER A 1 182 ? 6.748 5.667 12.364 1.00 86.69 182 SER A O 1
ATOM 1436 N N . GLY A 1 183 ? 5.328 6.692 13.761 1.00 89.25 183 GLY A N 1
ATOM 1437 C CA . GLY A 1 183 ? 5.234 7.947 13.011 1.00 89.25 183 GLY A CA 1
ATOM 1438 C C . GLY A 1 183 ? 4.363 7.864 11.756 1.00 89.25 183 GLY A C 1
ATOM 1439 O O . GLY A 1 183 ? 4.489 8.713 10.876 1.00 89.25 183 GLY A O 1
ATOM 1440 N N . VAL A 1 184 ? 3.493 6.855 11.654 1.00 90.00 184 VAL A N 1
ATOM 1441 C CA . VAL A 1 184 ? 2.615 6.650 10.497 1.00 90.00 184 VAL A CA 1
ATOM 1442 C C . VAL A 1 184 ? 1.150 6.818 10.869 1.00 90.00 184 VAL A C 1
ATOM 1444 O O . VAL A 1 184 ? 0.725 6.514 11.981 1.00 90.00 184 VAL A O 1
ATOM 1447 N N . ILE A 1 185 ? 0.360 7.285 9.905 1.00 89.31 185 ILE A N 1
ATOM 1448 C CA . ILE A 1 185 ? -1.078 7.494 10.066 1.00 89.31 185 ILE A CA 1
ATOM 1449 C C . ILE A 1 185 ? -1.804 6.661 8.993 1.00 89.31 185 ILE A C 1
ATOM 1451 O O . ILE A 1 185 ? -1.477 6.806 7.803 1.00 89.31 185 ILE A O 1
ATOM 1455 N N . PRO A 1 186 ? -2.735 5.769 9.394 1.00 89.56 186 PRO A N 1
ATOM 1456 C CA . PRO A 1 186 ? -3.634 5.065 8.476 1.00 89.56 186 PRO A CA 1
ATOM 1457 C C . PRO A 1 186 ? -4.504 6.022 7.647 1.00 89.56 186 PRO A C 1
ATOM 1459 O O . PRO A 1 186 ? -4.691 7.180 8.022 1.00 89.56 186 PRO A O 1
ATOM 1462 N N . ASP A 1 187 ? -5.063 5.550 6.529 1.00 88.38 187 ASP A N 1
ATOM 1463 C CA . ASP A 1 187 ? -5.924 6.380 5.680 1.00 88.38 187 ASP A CA 1
ATOM 1464 C C . ASP A 1 187 ? -7.152 6.939 6.432 1.00 88.38 187 ASP A C 1
ATOM 1466 O O . ASP A 1 187 ? -7.674 6.343 7.379 1.00 88.38 187 ASP A O 1
ATOM 1470 N N . ALA A 1 188 ? -7.676 8.072 5.946 1.00 87.75 188 ALA A N 1
ATOM 1471 C CA . ALA A 1 188 ? -8.789 8.803 6.562 1.00 87.75 188 ALA A CA 1
ATOM 1472 C C . ALA A 1 188 ? -10.040 7.943 6.815 1.00 87.75 188 ALA A C 1
ATOM 1474 O O . ALA A 1 188 ? -10.753 8.174 7.786 1.00 87.75 188 ALA A O 1
ATOM 1475 N N . SER A 1 189 ? -10.288 6.918 5.991 1.00 89.19 189 SER A N 1
ATOM 1476 C CA . SER A 1 189 ? -11.396 5.980 6.207 1.00 89.19 189 SER A CA 1
ATOM 1477 C C . SER A 1 189 ? -11.273 5.217 7.528 1.00 89.19 189 SER A C 1
ATOM 1479 O O . SER A 1 189 ? -12.283 4.983 8.186 1.00 89.19 189 SER A O 1
ATOM 1481 N N . CYS A 1 190 ? -10.060 4.824 7.926 1.00 88.81 190 CYS A N 1
ATOM 1482 C CA . CYS A 1 190 ? -9.838 4.155 9.205 1.00 88.81 190 CYS A CA 1
ATOM 1483 C C . CYS A 1 190 ? -9.971 5.146 10.363 1.00 88.81 190 CYS A C 1
ATOM 1485 O O . CYS A 1 190 ? -10.499 4.794 11.414 1.00 88.81 190 CYS A O 1
ATOM 1487 N N . THR A 1 191 ? -9.506 6.384 10.170 1.00 88.31 191 THR A N 1
ATOM 1488 C CA . THR A 1 191 ? -9.614 7.444 11.181 1.00 88.31 191 THR A CA 1
ATOM 14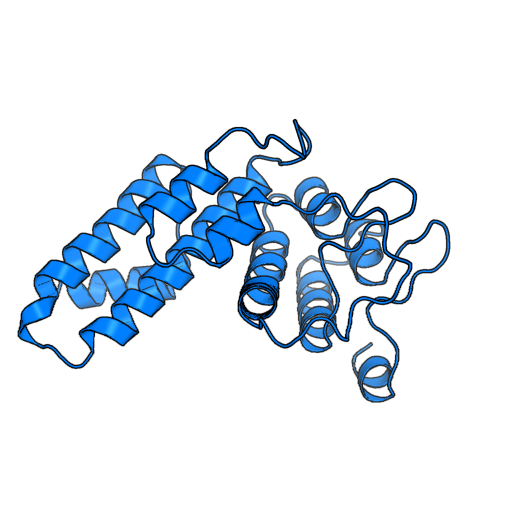89 C C . THR A 1 191 ? -11.072 7.783 11.461 1.00 88.31 191 THR A C 1
ATOM 1491 O O . THR A 1 191 ? -11.474 7.796 12.619 1.00 88.31 191 THR A O 1
ATOM 1494 N N . ASN A 1 192 ? -11.880 7.978 10.415 1.00 91.06 192 ASN A N 1
ATOM 1495 C CA . ASN A 1 192 ? -13.318 8.216 10.547 1.00 91.06 192 ASN A CA 1
ATOM 1496 C C . ASN A 1 192 ? -13.998 7.050 11.265 1.00 91.06 192 ASN A C 1
ATOM 1498 O O . ASN A 1 192 ? -14.753 7.265 12.201 1.00 91.06 192 ASN A O 1
ATOM 1502 N N . TYR A 1 193 ? -13.640 5.814 10.911 1.00 90.69 193 TYR A N 1
ATOM 1503 C CA . TYR A 1 193 ? -14.180 4.639 11.584 1.00 90.69 193 TYR A CA 1
ATOM 1504 C C . TYR A 1 193 ? -13.832 4.582 13.081 1.00 90.69 193 TYR A C 1
ATOM 1506 O O . TYR A 1 193 ? -14.679 4.230 13.895 1.00 90.69 193 TYR A O 1
ATOM 1514 N N . LEU A 1 194 ? -12.609 4.948 13.477 1.00 90.25 194 LEU A N 1
ATOM 1515 C CA . LEU A 1 194 ? -12.259 5.048 14.897 1.00 90.25 194 LEU A CA 1
ATOM 1516 C C . LEU A 1 194 ? -13.065 6.148 15.607 1.00 90.25 194 LEU A C 1
ATOM 1518 O O . LEU A 1 194 ? -13.446 5.959 16.761 1.00 90.25 194 LEU A O 1
ATOM 1522 N N . VAL A 1 195 ? -13.318 7.276 14.935 1.00 89.62 195 VAL A N 1
ATOM 1523 C CA . VAL A 1 195 ? -14.163 8.358 15.465 1.00 89.62 195 VAL A CA 1
ATOM 1524 C C . VAL A 1 195 ? -15.594 7.867 15.667 1.00 89.62 195 VAL A C 1
ATOM 1526 O O . VAL A 1 195 ? -16.127 8.051 16.756 1.00 89.62 195 VAL A O 1
ATOM 1529 N N . ASP A 1 196 ? -16.168 7.170 14.686 1.00 88.75 196 ASP A N 1
ATOM 1530 C CA . ASP A 1 196 ? -17.518 6.601 14.770 1.00 88.75 196 ASP A CA 1
ATOM 1531 C C . ASP A 1 196 ? -17.654 5.613 15.941 1.00 88.75 196 ASP A C 1
ATOM 1533 O O . ASP A 1 196 ? -18.683 5.578 16.600 1.00 88.75 196 ASP A O 1
ATOM 1537 N N . LEU A 1 197 ? -16.604 4.844 16.255 1.00 87.44 197 LEU A N 1
ATOM 1538 C CA . LEU A 1 197 ? -16.582 3.935 17.413 1.00 87.44 197 LEU A CA 1
ATOM 1539 C C . LEU A 1 197 ? -16.466 4.642 18.774 1.00 87.44 197 LEU A C 1
ATOM 1541 O O . LEU A 1 197 ? -16.530 3.979 19.812 1.00 87.44 197 LEU A O 1
ATOM 1545 N N . CYS A 1 198 ? -16.193 5.946 18.791 1.00 86.81 198 CYS A N 1
ATOM 1546 C CA . CYS A 1 198 ? -16.058 6.734 20.015 1.00 86.81 198 CYS A CA 1
ATOM 1547 C C . CYS A 1 198 ? -17.288 7.594 20.330 1.00 86.81 198 CYS A C 1
ATOM 1549 O O . CYS A 1 198 ? -17.313 8.171 21.421 1.00 86.81 198 CYS A O 1
ATOM 1551 N N . LEU A 1 199 ? -18.233 7.710 19.393 1.00 83.56 199 LEU A N 1
ATOM 1552 C CA . LEU A 1 199 ? -19.507 8.420 19.547 1.00 83.56 199 LEU A CA 1
ATOM 1553 C C . LEU A 1 199 ? -20.583 7.474 20.091 1.00 83.56 199 LEU A C 1
ATOM 1555 O O . LEU A 1 199 ? -21.407 7.965 20.892 1.00 83.56 199 LEU A O 1
#

Secondary structure (DSSP, 8-state):
-HHHHHTT--TT---GGG--HHHHHHHS--S-HHHHHHHHHHHHHTT--TT---TTS--HHHHHHHH-TTSTHHHHHHHHHHHHHH----GGG--TT-TT----HHHHHHHH-SSHHHHHHHHHSPPTTTGGGS-HHHHHHHHHHHHHHHHHHHHHHHTT-GGGHHHHHHHHHHHHHHHHHTT----HHHHHHHHHTT-

pLDDT: mean 84.0, std 15.13, range [32.38, 96.19]

Organism: Fusarium solani (NCBI:txid169388)

InterPro domains:
  IPR036770 Ankyrin repeat-containing domain superfamily [G3DSA:1.25.40.20] (1-160)
  IPR036770 Ankyrin repeat-containing domain superfamily [SSF48403] (2-67)

Sequence (199 aa):
MRVLLRHGADPNCQRFKGKNPLIFLFQSSKGTPLVIASALSCLLEYGADPWRQDFDGACALFAAAKTFPEEKFVRMMLKADLPRQQSTHGPDLESPGATGSEVWHEWQQAARAADWNEAKQLILREPSSLGNKISKVIRDSALVVLAEKHVQLAKDKFERDDNATELRRRFVAGIFRDCGQSGVIPDASCTNYLVDLCL